Protein AF-0000000067286624 (afdb_homodimer)

InterPro domains:
  IPR003848 Domain of unknown function DUF218 [PF02698] (41-144)
  IPR003848 Domain of unknown function DUF218 [cd06259] (30-155)

pLDDT: mean 88.21, std 16.81, range [26.8, 98.88]

Nearest PDB structures (foldseek):
  4tl9-assembly1_F  TM=5.299E-01  e=3.709E-02  Synechococcus elongatus PCC 7942 = FACHB-805
  4tld-assembly1_C  TM=5.573E-01  e=4.723E-02  Synechococcus elongatus PCC 7942 = FACHB-805
  4tla-assembly1_B  TM=5.659E-01  e=7.212E-02  Synechococcus elongatus PCC 7942 = FACHB-805
  4tld-assembly1_F  TM=5.613E-01  e=6.015E-02  Synechococcus elongatus PCC 7942 = FACHB-805
  4tle-assembly1_F  TM=5.765E-01  e=1.583E-01  Synechococcus elongatus PCC 7942 = FACHB-805

Secondary structure (DSSP, 8-state):
-HHHHHHHHHHHHHHHHHHHHHHHH-SS--EEEEESSSHHHHHHHHHHHTT-TT-EEEEES-S-HHHHHHHHHHTT--GGGEEEE----SHHHHHHTTHHHHHHTT--EEEEEEETTTHHHHHHHHHHHHHHTT-EEEEEEE--SPPPPPHHHHHHHHHHHHHHHHHS--SHHHHHHHHHHHTT------/-HHHHHHHHHHHHHHHHHHHHHHHH-SS--EEEEESSSHHHHHHHHHHHTT-TT-EEEEES-S-HHHHHHHHHHTT--GGGEEEE----SHHHHHHTTHHHHHHTT--EEEEEEETTTHHHHHHHHHHHHHHTT-EEEEEEE--SPPPPPHHHHHHHHHHHHHHHHHS--SHHHHHHHHHHHTT------

Sequence (380 aa):
MLTLTGFLLALLLIIPVRLAIAKTQAPLPQAFLTLGGGPEREILTAELARWYPSLEIWVSSGLSPKETRMIFQTAGISLTRLHINRRAVDTVTNFTSLVSEFKQNHIKHLYLITSDFHMPRAQAIATIILGSQGIAFTPVSVPSRSSPESQLHILRDCVRGVIWVFTGYTGAELKNTRIDTQIMKFPVNYMLTLTGFLLALLLIIPVRLAIAKTQAPLPQAFLTLGGGPEREILTAELARWYPSLEIWVSSGLSPKETRMIFQTAGISLTRLHINRRAVDTVTNFTSLVSEFKQNHIKHLYLITSDFHMPRAQAIATIILGSQGIAFTPVSVPSRSSPESQLHILRDCVRGVIWVFTGYTGAELKNTRIDTQIMKFPVNY

Organism: NCBI:txid741277

Solvent-accessible surface area (backbone atoms only — not comparable to full-atom values): 20382 Å² total; per-residue (Å²): 113,67,63,60,53,48,51,52,50,48,55,58,62,39,19,66,54,30,25,50,50,15,37,68,77,28,77,55,63,58,30,40,38,33,49,40,62,60,70,61,38,56,48,51,48,32,61,56,41,66,62,37,84,84,46,41,35,36,35,26,48,47,61,55,68,68,56,48,51,48,53,30,46,75,57,69,44,66,66,89,43,54,42,80,40,76,81,34,85,48,79,62,36,46,52,64,74,42,48,65,60,35,55,76,67,68,46,28,14,25,32,37,33,28,39,48,40,49,38,64,47,49,49,53,32,40,48,49,48,37,9,66,68,34,24,26,71,40,78,47,64,36,72,59,92,58,69,72,65,59,66,64,58,38,48,54,43,38,51,35,30,52,47,23,75,76,67,72,47,70,63,58,71,54,58,63,48,54,59,58,58,64,69,67,63,72,82,75,81,123,112,67,63,60,52,48,52,52,50,48,55,60,64,40,20,65,54,31,25,50,50,14,37,68,77,29,78,54,62,57,28,41,39,32,48,42,64,61,70,61,40,56,49,51,48,32,61,56,41,64,62,36,82,84,46,41,36,37,36,26,48,47,61,55,69,69,57,48,50,48,54,29,46,74,57,71,44,67,67,88,41,54,42,80,41,76,82,33,86,50,78,64,35,46,51,63,74,43,48,66,60,34,56,76,67,69,48,28,15,25,32,36,33,28,40,48,40,50,38,65,46,50,49,54,32,41,48,48,48,36,9,65,69,34,25,27,71,41,77,47,64,35,72,59,90,57,70,72,64,60,66,64,58,38,48,53,44,36,52,37,30,52,46,22,75,77,66,71,46,67,64,58,72,54,59,62,48,53,58,58,56,64,67,66,63,72,83,74,82,122

Foldseek 3Di:
DVVVVVVLVVLQVCLVVLQVVLCVVPVDFQAAEFEADDVQQLLVVLQVCVVPLRHAYEYECHDPPVSSCVSNVVSVHDCVRYHYHDPDDDLLCSQLVCLVVCVVVVGAEYEYEEAPLCVVLNVLSCSLQSSSSSHYYDYDHDYDPDHHDDPVVSVVQNVLSSCCSVPVDNCVVVVVVVVVVVVPPDPPDD/DVVVVVVLVVLQVCLVVLQVVLCVVPVDFQAAEFEADDVQQLLVVLQVCVVPLRHAYEYECHDPPVSSVVSNVVSVHDCVRYHYHDPDDDLLCSQLVCLVVCVVVVGQEYEYEEAPLCVVLNVLSCSLQSSSSSHYYDYDHDYDPDHHDDPVVSVVQNVLSSCCSVPVDNCVVVVVVVVVVVVPPDPPDD

Structure (mmCIF, N/CA/C/O backbone):
data_AF-0000000067286624-model_v1
#
loop_
_entity.id
_entity.type
_entity.pdbx_description
1 polymer 'DUF218 domain-containing protein'
#
loop_
_atom_site.group_PDB
_atom_site.id
_atom_site.type_symbol
_atom_site.label_atom_id
_atom_site.label_alt_id
_atom_site.label_comp_id
_atom_site.label_asym_id
_atom_site.label_entity_id
_atom_site.label_seq_id
_atom_site.pdbx_PDB_ins_code
_atom_site.Cartn_x
_atom_site.Cartn_y
_atom_site.Cartn_z
_atom_site.occupancy
_atom_site.B_iso_or_equiv
_atom_site.auth_seq_id
_atom_site.auth_comp_id
_atom_site.auth_asym_id
_atom_site.auth_atom_id
_atom_site.pdbx_PDB_model_num
ATOM 1 N N . MET A 1 1 ? -1.868 -7.863 -40.781 1 46.66 1 MET A N 1
ATOM 2 C CA . MET A 1 1 ? -0.829 -7.996 -39.781 1 46.66 1 MET A CA 1
ATOM 3 C C . MET A 1 1 ? -0.782 -6.766 -38.875 1 46.66 1 MET A C 1
ATOM 5 O O . MET A 1 1 ? -0.557 -6.883 -37.656 1 46.66 1 MET A O 1
ATOM 9 N N . LEU A 1 2 ? -1 -5.641 -39.5 1 57.09 2 LEU A N 1
ATOM 10 C CA . LEU A 1 2 ? -0.944 -4.355 -38.812 1 57.09 2 LEU A CA 1
ATOM 11 C C . LEU A 1 2 ? -2.133 -4.191 -37.875 1 57.09 2 LEU A C 1
ATOM 13 O O . LEU A 1 2 ? -2.006 -3.592 -36.812 1 57.09 2 LEU A O 1
ATOM 17 N N . THR A 1 3 ? -3.154 -4.793 -38.312 1 57 3 THR A N 1
ATOM 18 C CA . THR A 1 3 ? -4.391 -4.621 -37.562 1 57 3 THR A CA 1
ATOM 19 C C . THR A 1 3 ? -4.32 -5.367 -36.219 1 57 3 THR A C 1
ATOM 21 O O . THR A 1 3 ? -4.746 -4.844 -35.188 1 57 3 THR A O 1
ATOM 24 N N . LEU A 1 4 ? -3.809 -6.551 -36.312 1 55.75 4 LEU A N 1
ATOM 25 C CA . LEU A 1 4 ? -3.719 -7.336 -35.062 1 55.75 4 LEU A CA 1
ATOM 26 C C . LEU A 1 4 ? -2.74 -6.699 -34.094 1 55.75 4 LEU A C 1
ATOM 28 O O . LEU A 1 4 ? -3.004 -6.648 -32.875 1 55.75 4 LEU A O 1
ATOM 32 N N . THR A 1 5 ? -1.643 -6.188 -34.656 1 61.47 5 THR A N 1
ATOM 33 C CA . THR A 1 5 ? -0.648 -5.516 -33.812 1 61.47 5 THR A CA 1
ATOM 34 C C . THR A 1 5 ? -1.242 -4.273 -33.156 1 61.47 5 THR A C 1
ATOM 36 O O . THR A 1 5 ? -0.969 -3.99 -31.984 1 61.47 5 THR A O 1
ATOM 39 N N . GLY A 1 6 ? -2.045 -3.666 -33.906 1 61.44 6 GLY A N 1
ATOM 40 C CA . GLY A 1 6 ? -2.693 -2.471 -33.406 1 61.44 6 GLY A CA 1
ATOM 41 C C . GLY A 1 6 ? -3.646 -2.76 -32.25 1 61.44 6 GLY A C 1
ATOM 42 O O . GLY A 1 6 ? -3.66 -2.041 -31.25 1 61.44 6 GLY A O 1
ATOM 43 N N . PHE A 1 7 ? -4.41 -3.775 -32.531 1 64.69 7 PHE A N 1
ATOM 44 C CA . PHE A 1 7 ? -5.391 -4.164 -31.516 1 64.69 7 PHE A CA 1
ATOM 45 C C . PHE A 1 7 ? -4.703 -4.613 -30.234 1 64.69 7 PHE A C 1
ATOM 47 O O . PHE A 1 7 ? -5.125 -4.246 -29.125 1 64.69 7 PHE A O 1
ATOM 54 N N . LEU A 1 8 ? -3.59 -5.289 -30.375 1 68.62 8 LEU A N 1
ATOM 55 C CA . LEU A 1 8 ? -2.846 -5.797 -29.234 1 68.62 8 LEU A CA 1
ATOM 56 C C . LEU A 1 8 ? -2.242 -4.648 -28.422 1 68.62 8 LEU A C 1
ATOM 58 O O . LEU A 1 8 ? -2.277 -4.664 -27.188 1 68.62 8 LEU A O 1
ATOM 62 N N . LEU A 1 9 ? -1.758 -3.754 -29.156 1 72.88 9 LEU A N 1
ATOM 63 C CA . LEU A 1 9 ? -1.188 -2.578 -28.5 1 72.88 9 LEU A CA 1
ATOM 64 C C . LEU A 1 9 ? -2.268 -1.778 -27.781 1 72.88 9 LEU A C 1
ATOM 66 O O . LEU A 1 9 ? -2.031 -1.247 -26.688 1 72.88 9 LEU A O 1
ATOM 70 N N . ALA A 1 10 ? -3.377 -1.835 -28.438 1 74.69 10 ALA A N 1
ATOM 71 C CA . ALA A 1 10 ? -4.492 -1.119 -27.812 1 74.69 10 ALA A CA 1
ATOM 72 C C . ALA A 1 10 ? -4.906 -1.769 -26.5 1 74.69 10 ALA A C 1
ATOM 74 O O . ALA A 1 10 ? -5.199 -1.075 -25.531 1 74.69 10 ALA A O 1
ATOM 75 N N . LEU A 1 11 ? -4.863 -3.045 -26.5 1 74.56 11 LEU A N 1
ATOM 76 C CA . LEU A 1 11 ? -5.25 -3.758 -25.281 1 74.56 11 LEU A CA 1
ATOM 77 C C . LEU A 1 11 ? -4.27 -3.479 -24.156 1 74.56 11 LEU A C 1
ATOM 79 O O . LEU A 1 11 ? -4.676 -3.283 -23 1 74.56 11 LEU A O 1
ATOM 83 N N . LEU A 1 12 ? -3.061 -3.391 -24.547 1 77.94 12 LEU A N 1
ATOM 84 C CA . LEU A 1 12 ? -2.053 -3.129 -23.531 1 77.94 12 LEU A CA 1
ATOM 85 C C . LEU A 1 12 ? -2.158 -1.695 -23.016 1 77.94 12 LEU A C 1
ATOM 87 O O . LEU A 1 12 ? -1.938 -1.437 -21.828 1 77.94 12 LEU A O 1
ATOM 91 N N . LEU A 1 13 ? -2.6 -0.9 -23.906 1 82.06 13 LEU A N 1
ATOM 92 C CA . LEU A 1 13 ? -2.693 0.512 -23.547 1 82.06 13 LEU A CA 1
ATOM 93 C C . LEU A 1 13 ? -3.895 0.768 -22.641 1 82.06 13 LEU A C 1
ATOM 95 O O . LEU A 1 13 ? -3.963 1.8 -21.984 1 82.06 13 LEU A O 1
ATOM 99 N N . ILE A 1 14 ? -4.715 -0.256 -22.594 1 91.62 14 ILE A N 1
ATOM 100 C CA . ILE A 1 14 ? -5.926 -0.085 -21.797 1 91.62 14 ILE A CA 1
ATOM 101 C C . ILE A 1 14 ? -5.66 -0.486 -20.344 1 91.62 14 ILE A C 1
ATOM 103 O O . ILE A 1 14 ? -6.422 -0.125 -19.438 1 91.62 14 ILE A O 1
ATOM 107 N N . ILE A 1 15 ? -4.551 -1.138 -20.094 1 93.5 15 ILE A N 1
ATOM 108 C CA . ILE A 1 15 ? -4.258 -1.694 -18.766 1 93.5 15 ILE A CA 1
ATOM 109 C C . ILE A 1 15 ? -4.199 -0.571 -17.734 1 93.5 15 ILE A C 1
ATOM 111 O O . ILE A 1 15 ? -4.84 -0.652 -16.688 1 93.5 15 ILE A O 1
ATOM 115 N N . PRO A 1 16 ? -3.463 0.522 -18.047 1 91.12 16 PRO A N 1
ATOM 116 C CA . PRO A 1 16 ? -3.453 1.606 -17.062 1 91.12 16 PRO A CA 1
ATOM 117 C C . PRO A 1 16 ? -4.844 2.184 -16.797 1 91.12 16 PRO A C 1
ATOM 119 O O . PRO A 1 16 ? -5.156 2.568 -15.672 1 91.12 16 PRO A O 1
ATOM 122 N N . VAL A 1 17 ? -5.645 2.23 -17.766 1 92.75 17 VAL A N 1
ATOM 123 C CA . VAL A 1 17 ? -7.008 2.73 -17.625 1 92.75 17 VAL A CA 1
ATOM 124 C C . VAL A 1 17 ? -7.824 1.767 -16.766 1 92.75 17 VAL A C 1
ATOM 126 O O . VAL A 1 17 ? -8.547 2.191 -15.859 1 92.75 17 VAL A O 1
ATOM 129 N N . ARG A 1 18 ? -7.73 0.51 -16.984 1 95.06 18 ARG A N 1
ATOM 130 C CA . ARG A 1 18 ? -8.438 -0.504 -16.219 1 95.06 18 ARG A CA 1
ATOM 131 C C . ARG A 1 18 ? -8.008 -0.472 -14.75 1 95.06 18 ARG A C 1
ATOM 133 O O . ARG A 1 18 ? -8.844 -0.613 -13.852 1 95.06 18 ARG A O 1
ATOM 140 N N . LEU A 1 19 ? -6.738 -0.293 -14.578 1 95.62 19 LEU A N 1
ATOM 141 C CA . LEU A 1 19 ? -6.227 -0.199 -13.219 1 95.62 19 LEU A CA 1
ATOM 142 C C . LEU A 1 19 ? -6.797 1.024 -12.508 1 95.62 19 LEU A C 1
ATOM 144 O O . LEU A 1 19 ? -7.18 0.946 -11.336 1 95.62 19 LEU A O 1
ATOM 148 N N . ALA A 1 20 ? -6.84 2.121 -13.203 1 90.81 20 ALA A N 1
ATOM 149 C CA . ALA A 1 20 ? -7.402 3.346 -12.641 1 90.81 20 ALA A CA 1
ATOM 150 C C . ALA A 1 20 ? -8.875 3.16 -12.289 1 90.81 20 ALA A C 1
ATOM 152 O O . ALA A 1 20 ? -9.32 3.584 -11.219 1 90.81 20 ALA A O 1
ATOM 153 N N . ILE A 1 21 ? -9.578 2.527 -13.18 1 94.56 21 ILE A N 1
ATOM 154 C CA . ILE A 1 21 ? -10.992 2.248 -12.945 1 94.56 21 ILE A CA 1
ATOM 155 C C . ILE A 1 21 ? -11.148 1.344 -11.727 1 94.56 21 ILE A C 1
ATOM 157 O O . ILE A 1 21 ? -11.992 1.599 -10.859 1 94.56 21 ILE A O 1
ATOM 161 N N . ALA A 1 22 ? -10.336 0.325 -11.617 1 96.75 22 ALA A N 1
ATOM 162 C CA . ALA A 1 22 ? -10.383 -0.591 -10.477 1 96.75 22 ALA A CA 1
ATOM 163 C C . ALA A 1 22 ? -10.133 0.149 -9.164 1 96.75 22 ALA A C 1
ATOM 165 O O . ALA A 1 22 ? -10.852 -0.055 -8.188 1 96.75 22 ALA A O 1
ATOM 166 N N . LYS A 1 23 ? -9.148 1.018 -9.156 1 93.56 23 LYS A N 1
ATOM 167 C CA . LYS A 1 23 ? -8.797 1.773 -7.961 1 93.56 23 LYS A CA 1
ATOM 168 C C . LYS A 1 23 ? -9.914 2.738 -7.57 1 93.56 23 LYS A C 1
ATOM 170 O O . LYS A 1 23 ? -10.133 2.998 -6.387 1 93.56 23 LYS A O 1
ATOM 175 N N . THR A 1 24 ? -10.609 3.215 -8.578 1 90.56 24 THR A N 1
ATOM 176 C CA . THR A 1 24 ? -11.742 4.09 -8.305 1 90.56 24 THR A CA 1
ATOM 177 C C . THR A 1 24 ? -12.922 3.295 -7.742 1 90.56 24 THR A C 1
ATOM 179 O O . THR A 1 24 ? -13.602 3.75 -6.82 1 90.56 24 THR A O 1
ATOM 182 N N . GLN A 1 25 ? -13.148 2.141 -8.297 1 94.44 25 GLN A N 1
ATOM 183 C CA . GLN A 1 25 ? -14.258 1.297 -7.871 1 94.44 25 GLN A CA 1
ATOM 184 C C . GLN A 1 25 ? -13.992 0.686 -6.496 1 94.44 25 GLN A C 1
ATOM 186 O O . GLN A 1 25 ? -14.922 0.457 -5.719 1 94.44 25 GLN A O 1
ATOM 191 N N . ALA A 1 26 ? -12.703 0.384 -6.23 1 96.12 26 ALA A N 1
ATOM 192 C CA . ALA A 1 26 ? -12.266 -0.173 -4.953 1 96.12 26 ALA A CA 1
ATOM 193 C C . ALA A 1 26 ? -11.047 0.569 -4.422 1 96.12 26 ALA A C 1
ATOM 195 O O . ALA A 1 26 ? -9.914 0.103 -4.574 1 96.12 26 ALA A O 1
ATOM 196 N N . PRO A 1 27 ? -11.258 1.671 -3.764 1 91.69 27 PRO A N 1
ATOM 197 C CA . PRO A 1 27 ? -10.141 2.5 -3.309 1 91.69 27 PRO A CA 1
ATOM 198 C C . PRO A 1 27 ? -9.281 1.809 -2.25 1 91.69 27 PRO A C 1
ATOM 200 O O . PRO A 1 27 ? -8.117 2.174 -2.057 1 91.69 27 PRO A O 1
ATOM 203 N N . LEU A 1 28 ? -9.914 0.829 -1.608 1 94 28 LEU A N 1
ATOM 204 C CA . LEU A 1 28 ? -9.188 0.05 -0.608 1 94 28 LEU A CA 1
ATOM 205 C C . LEU A 1 28 ? -9.141 -1.423 -0.999 1 94 28 LEU A C 1
ATOM 207 O O . LEU A 1 28 ? -10.062 -1.936 -1.629 1 94 28 LEU A O 1
ATOM 211 N N . PRO A 1 29 ? -8.047 -2.086 -0.599 1 97.31 29 PRO A N 1
ATOM 212 C CA . PRO A 1 29 ? -7.969 -3.516 -0.915 1 97.31 29 PRO A CA 1
ATOM 213 C C . PRO A 1 29 ? -9.102 -4.32 -0.288 1 97.31 29 PRO A C 1
ATOM 215 O O . PRO A 1 29 ? -9.562 -4 0.812 1 97.31 29 PRO A O 1
ATOM 218 N N . GLN A 1 30 ? -9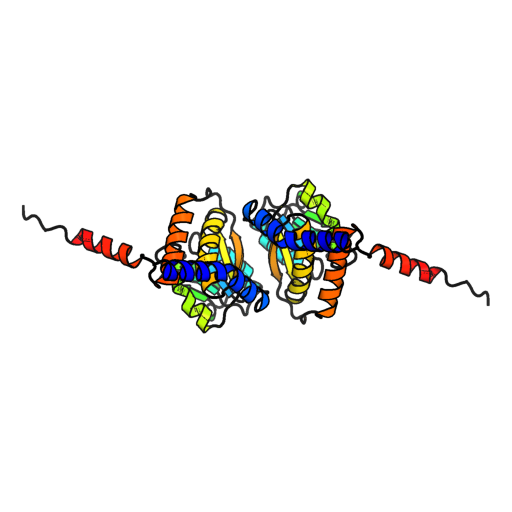.453 -5.395 -1.024 1 98 30 GLN A N 1
ATOM 219 C CA . GLN A 1 30 ? -10.602 -6.211 -0.639 1 98 30 GLN A CA 1
ATOM 220 C C . GLN A 1 30 ? -10.156 -7.617 -0.236 1 98 30 GLN A C 1
ATOM 222 O O . GLN A 1 30 ? -10.977 -8.43 0.197 1 98 30 GLN A O 1
ATOM 227 N N . ALA A 1 31 ? -8.914 -7.949 -0.375 1 98.69 31 ALA A N 1
ATOM 228 C CA . ALA A 1 31 ? -8.328 -9.242 -0.031 1 98.69 31 ALA A CA 1
ATOM 229 C C . ALA A 1 31 ? -6.805 -9.164 0.007 1 98.69 31 ALA A C 1
ATOM 231 O O . ALA A 1 31 ? -6.223 -8.156 -0.407 1 98.69 31 ALA A O 1
ATOM 232 N N . PHE A 1 32 ? -6.238 -10.203 0.583 1 98.69 32 PHE A N 1
ATOM 233 C CA . PHE A 1 32 ? -4.789 -10.344 0.588 1 98.69 32 PHE A CA 1
ATOM 234 C C . PHE A 1 32 ? -4.34 -11.367 -0.448 1 98.69 32 PHE A C 1
ATOM 236 O O . PHE A 1 32 ? -4.93 -12.445 -0.557 1 98.69 32 PHE A O 1
ATOM 243 N N . LEU A 1 33 ? -3.43 -11.039 -1.219 1 98.88 33 LEU A N 1
ATOM 244 C CA . LEU A 1 33 ? -2.66 -12 -2.002 1 98.88 33 LEU A CA 1
ATOM 245 C C . LEU A 1 33 ? -1.205 -12.031 -1.543 1 98.88 33 LEU A C 1
ATOM 247 O O . LEU A 1 33 ? -0.48 -11.047 -1.695 1 98.88 33 LEU A O 1
ATOM 251 N N . THR A 1 34 ? -0.823 -13.133 -0.962 1 98.75 34 THR A N 1
ATOM 252 C CA . THR A 1 34 ? 0.547 -13.352 -0.511 1 98.75 34 THR A CA 1
ATOM 253 C C . THR A 1 34 ? 1.271 -14.336 -1.426 1 98.75 34 THR A C 1
ATOM 255 O O . THR A 1 34 ? 0.832 -15.477 -1.592 1 98.75 34 THR A O 1
ATOM 258 N N . LEU A 1 35 ? 2.365 -13.852 -2.041 1 97.94 35 LEU A N 1
ATOM 259 C CA . LEU A 1 35 ? 3.164 -14.734 -2.883 1 97.94 35 LEU A CA 1
ATOM 260 C C . LEU A 1 35 ? 4.09 -15.602 -2.037 1 97.94 35 LEU A C 1
ATOM 262 O O . LEU A 1 35 ? 4.648 -15.141 -1.042 1 97.94 35 LEU A O 1
ATOM 266 N N . GLY A 1 36 ? 4.254 -16.828 -2.447 1 94.19 36 GLY A N 1
ATOM 267 C CA . GLY A 1 36 ? 5.113 -17.75 -1.734 1 94.19 36 GLY A CA 1
ATOM 268 C C . GLY A 1 36 ? 6.559 -17.297 -1.663 1 94.19 36 GLY A C 1
ATOM 269 O O . GLY A 1 36 ? 6.988 -16.453 -2.455 1 94.19 36 GLY A O 1
ATOM 270 N N . GLY A 1 37 ? 7.258 -17.906 -0.728 1 91.25 37 GLY A N 1
ATOM 271 C CA . GLY A 1 37 ? 8.648 -17.625 -0.394 1 91.25 37 GLY A CA 1
ATOM 272 C C . GLY A 1 37 ? 9 -17.984 1.036 1 91.25 37 GLY A C 1
ATOM 273 O O . GLY A 1 37 ? 8.711 -19.094 1.496 1 91.25 37 GLY A O 1
ATOM 274 N N . GLY A 1 38 ? 9.539 -17.078 1.783 1 89.06 38 GLY A N 1
ATOM 275 C CA . GLY A 1 38 ? 9.891 -17.328 3.174 1 89.06 38 GLY A CA 1
ATOM 276 C C . GLY A 1 38 ? 8.719 -17.141 4.121 1 89.06 38 GLY A C 1
ATOM 277 O O . GLY A 1 38 ? 7.699 -16.547 3.75 1 89.06 38 GLY A O 1
ATOM 278 N N . PRO A 1 39 ? 8.82 -17.734 5.305 1 95.94 39 PRO A N 1
ATOM 279 C CA . PRO A 1 39 ? 7.746 -17.656 6.293 1 95.94 39 PRO A CA 1
ATOM 280 C C . PRO A 1 39 ? 7.387 -16.219 6.66 1 95.94 39 PRO A C 1
ATOM 282 O O . PRO A 1 39 ? 6.25 -15.938 7.055 1 95.94 39 PRO A O 1
ATOM 285 N N . GLU A 1 40 ? 8.297 -15.297 6.445 1 96.88 40 GLU A N 1
ATOM 286 C CA . GLU A 1 40 ? 8.086 -13.906 6.836 1 96.88 40 GLU A CA 1
ATOM 287 C C . GLU A 1 40 ? 6.926 -13.281 6.066 1 96.88 40 GLU A C 1
ATOM 289 O O . GLU A 1 40 ? 6.199 -12.438 6.598 1 96.88 40 GLU A O 1
ATOM 294 N N . ARG A 1 41 ? 6.789 -13.68 4.844 1 97.81 41 ARG A N 1
ATOM 295 C CA . ARG A 1 41 ? 5.699 -13.156 4.023 1 97.81 41 ARG A CA 1
ATOM 296 C C . ARG A 1 41 ? 4.344 -13.555 4.602 1 97.81 41 ARG A C 1
ATOM 298 O O . ARG A 1 41 ? 3.434 -12.727 4.688 1 97.81 41 ARG A O 1
ATOM 305 N N . GLU A 1 42 ? 4.242 -14.773 5.031 1 98.12 42 GLU A N 1
ATOM 306 C CA . GLU A 1 42 ? 2.99 -15.266 5.605 1 98.12 42 GLU A CA 1
ATOM 307 C C . GLU A 1 42 ? 2.771 -14.711 7.008 1 98.12 42 GLU A C 1
ATOM 309 O O . GLU A 1 42 ? 1.64 -14.422 7.398 1 98.12 42 GLU A O 1
ATOM 314 N N . ILE A 1 43 ? 3.82 -14.555 7.762 1 98 43 ILE A N 1
ATOM 315 C CA . ILE A 1 43 ? 3.719 -14 9.109 1 98 43 ILE A CA 1
ATOM 316 C C . ILE A 1 43 ? 3.236 -12.555 9.039 1 98 43 ILE A C 1
ATOM 318 O O . ILE A 1 43 ? 2.318 -12.164 9.766 1 98 43 ILE A O 1
ATOM 322 N N . LEU A 1 44 ? 3.85 -11.766 8.133 1 97.44 44 LEU A N 1
ATOM 323 C CA . LEU A 1 44 ? 3.398 -10.391 7.965 1 97.44 44 LEU A CA 1
ATOM 324 C C . LEU A 1 44 ? 1.932 -10.344 7.551 1 97.44 44 LEU A C 1
ATOM 326 O O . LEU A 1 44 ? 1.163 -9.523 8.055 1 97.44 44 LEU A O 1
ATOM 330 N N . THR A 1 45 ? 1.588 -11.195 6.602 1 98.19 45 THR A N 1
ATOM 331 C CA . THR A 1 45 ? 0.2 -11.258 6.156 1 98.19 45 THR A CA 1
ATOM 332 C C . THR A 1 45 ? -0.734 -11.523 7.332 1 98.19 45 THR A C 1
ATOM 334 O O . THR A 1 45 ? -1.755 -10.852 7.488 1 98.19 45 THR A O 1
ATOM 337 N N . ALA A 1 46 ? -0.363 -12.469 8.172 1 98.12 46 ALA A N 1
ATOM 338 C CA . ALA A 1 46 ? -1.189 -12.82 9.32 1 98.12 46 ALA A CA 1
ATOM 339 C C . ALA A 1 46 ? -1.325 -11.648 10.281 1 98.12 46 ALA A C 1
ATOM 341 O O . ALA A 1 46 ? -2.416 -11.375 10.789 1 98.12 46 ALA A O 1
ATOM 342 N N . GLU A 1 47 ? -0.254 -10.992 10.523 1 96.75 47 GLU A N 1
ATOM 343 C CA . GLU A 1 47 ? -0.269 -9.836 11.406 1 96.75 47 GLU A CA 1
ATOM 344 C C . GLU A 1 47 ? -1.188 -8.742 10.875 1 96.75 47 GLU A C 1
ATOM 346 O O . GLU A 1 47 ? -1.994 -8.18 11.617 1 96.75 47 GLU A O 1
ATOM 351 N N . LEU A 1 48 ? -1.079 -8.461 9.594 1 96.75 48 LEU A N 1
ATOM 352 C CA . LEU A 1 48 ? -1.923 -7.438 8.984 1 96.75 48 LEU A CA 1
ATOM 353 C C . LEU A 1 48 ? -3.383 -7.879 8.961 1 96.75 48 LEU A C 1
ATOM 355 O O . LEU A 1 48 ? -4.281 -7.07 9.219 1 96.75 48 LEU A O 1
ATOM 359 N N . ALA A 1 49 ? -3.572 -9.125 8.695 1 97.31 49 ALA A N 1
ATOM 360 C CA . ALA A 1 49 ? -4.918 -9.664 8.539 1 97.31 49 ALA A CA 1
ATOM 361 C C . ALA A 1 49 ? -5.699 -9.594 9.844 1 97.31 49 ALA A C 1
ATOM 363 O O . ALA A 1 49 ? -6.934 -9.594 9.844 1 97.31 49 ALA A O 1
ATOM 364 N N . ARG A 1 50 ? -5.023 -9.539 10.93 1 96.44 50 ARG A N 1
ATOM 365 C CA . ARG A 1 50 ? -5.695 -9.391 12.219 1 96.44 50 ARG A CA 1
ATOM 366 C C . ARG A 1 50 ? -6.508 -8.102 12.266 1 96.44 50 ARG A C 1
ATOM 368 O O . ARG A 1 50 ? -7.535 -8.031 12.945 1 96.44 50 ARG A O 1
ATOM 375 N N . TRP A 1 51 ? -6.051 -7.105 11.531 1 94.69 51 TRP A N 1
ATOM 376 C CA . TRP A 1 51 ? -6.73 -5.812 11.492 1 94.69 51 TRP A CA 1
ATOM 377 C C . TRP A 1 51 ? -7.938 -5.859 10.562 1 94.69 51 TRP A C 1
ATOM 379 O O . TRP A 1 51 ? -8.789 -4.969 10.594 1 94.69 51 TRP A O 1
ATOM 389 N N . TYR A 1 52 ? -8.016 -6.945 9.727 1 95.56 52 TYR A N 1
ATOM 390 C CA . TYR A 1 52 ? -9.047 -7.043 8.695 1 95.56 52 TYR A CA 1
ATOM 391 C C . TYR A 1 52 ? -9.781 -8.375 8.789 1 95.56 52 TYR A C 1
ATOM 393 O O . TYR A 1 52 ? -9.656 -9.219 7.902 1 95.56 52 TYR A O 1
ATOM 401 N N . PRO A 1 53 ? -10.68 -8.531 9.719 1 93.19 53 PRO A N 1
ATOM 402 C CA . PRO A 1 53 ? -11.289 -9.844 9.961 1 93.19 53 PRO A CA 1
ATOM 403 C C . PRO A 1 53 ? -12.172 -10.305 8.797 1 93.19 53 PRO A C 1
ATOM 405 O O . PRO A 1 53 ? -12.438 -11.5 8.656 1 93.19 53 PRO A O 1
ATOM 408 N N . SER A 1 54 ? -12.609 -9.438 7.969 1 94.75 54 SER A N 1
ATOM 409 C CA . SER A 1 54 ? -13.555 -9.812 6.918 1 94.75 54 SER A CA 1
ATOM 410 C C . SER A 1 54 ? -12.836 -10.086 5.602 1 94.75 54 SER A C 1
ATOM 412 O O . SER A 1 54 ? -13.445 -10.602 4.66 1 94.75 54 SER A O 1
ATOM 414 N N . LEU A 1 55 ? -11.539 -9.734 5.5 1 97.44 55 LEU A N 1
ATOM 415 C CA . LEU A 1 55 ? -10.836 -9.914 4.234 1 97.44 55 LEU A CA 1
ATOM 416 C C . LEU A 1 55 ? -10.359 -11.352 4.07 1 97.44 55 LEU A C 1
ATOM 418 O O . LEU A 1 55 ? -9.797 -11.93 5.004 1 97.44 55 LEU A O 1
ATOM 422 N N . GLU A 1 56 ? -10.633 -11.898 2.898 1 98.5 56 GLU A N 1
ATOM 423 C CA . GLU A 1 56 ? -10.109 -13.219 2.547 1 98.5 56 GLU A CA 1
ATOM 424 C C . GLU A 1 56 ? -8.617 -13.164 2.248 1 98.5 56 GLU A C 1
ATOM 426 O O . GLU A 1 56 ? -8.086 -12.102 1.912 1 98.5 56 GLU A O 1
ATOM 431 N N . ILE A 1 57 ? -7.961 -14.32 2.447 1 98.69 57 ILE A N 1
ATOM 432 C CA . ILE A 1 57 ? -6.512 -14.398 2.307 1 98.69 57 ILE A CA 1
ATOM 433 C C . ILE A 1 57 ? -6.145 -15.5 1.318 1 98.69 57 ILE A C 1
ATOM 435 O O . ILE A 1 57 ? -6.473 -16.672 1.535 1 98.69 57 ILE A O 1
ATOM 439 N N . TRP A 1 58 ? -5.543 -15.125 0.26 1 98.62 58 TRP A N 1
ATOM 440 C CA . TRP A 1 58 ? -4.98 -16.094 -0.676 1 98.62 58 TRP A CA 1
ATOM 441 C C . TRP A 1 58 ? -3.461 -16.156 -0.542 1 98.62 58 TRP A C 1
ATOM 443 O O . TRP A 1 58 ? -2.785 -15.125 -0.552 1 98.62 58 TRP A O 1
ATOM 453 N N . VAL A 1 59 ? -2.938 -17.328 -0.363 1 98.38 59 VAL A N 1
ATOM 454 C CA . VAL A 1 59 ? -1.502 -17.578 -0.38 1 98.38 59 VAL A CA 1
ATOM 455 C C . VAL A 1 59 ? -1.146 -18.438 -1.597 1 98.38 59 VAL A C 1
ATOM 457 O O . VAL A 1 59 ? -1.677 -19.531 -1.771 1 98.38 59 VAL A O 1
ATOM 460 N N . SER A 1 60 ? -0.248 -17.891 -2.439 1 97.44 60 SER A N 1
ATOM 461 C CA . SER A 1 60 ? 0.157 -18.625 -3.633 1 97.44 60 SER A CA 1
ATOM 462 C C . SER A 1 60 ? 1.557 -19.219 -3.475 1 97.44 60 SER A C 1
ATOM 464 O O . SER A 1 60 ? 2.516 -18.484 -3.223 1 97.44 60 SER A O 1
ATOM 466 N N . SER A 1 61 ? 1.874 -20.562 -3.697 1 88.62 61 SER A N 1
ATOM 467 C CA . SER A 1 61 ? 3.107 -21.344 -3.664 1 88.62 61 SER A CA 1
ATOM 468 C C . SER A 1 61 ? 3.879 -21.094 -2.369 1 88.62 61 SER A C 1
ATOM 470 O O . SER A 1 61 ? 5.109 -21.031 -2.377 1 88.62 61 SER A O 1
ATOM 472 N N . GLY A 1 62 ? 3.541 -21.016 -1.304 1 83.94 62 GLY A N 1
ATOM 473 C CA . GLY A 1 62 ? 4.125 -20.734 -0.002 1 83.94 62 GLY A CA 1
ATOM 474 C C . GLY A 1 62 ? 4.719 -21.953 0.662 1 83.94 62 GLY A C 1
ATOM 475 O O . GLY A 1 62 ? 5.254 -22.844 -0.015 1 83.94 62 GLY A O 1
ATOM 476 N N . LEU A 1 63 ? 4.832 -21.859 1.904 1 93.38 63 LEU A N 1
ATOM 477 C CA . LEU A 1 63 ? 5.242 -22.984 2.723 1 93.38 63 LEU A CA 1
ATOM 478 C C . LEU A 1 63 ? 4.297 -24.172 2.531 1 93.38 63 LEU A C 1
ATOM 480 O O . LEU A 1 63 ? 3.379 -24.109 1.707 1 93.38 63 LEU A O 1
ATOM 484 N N . SER A 1 64 ? 4.625 -25.25 3.18 1 95.75 64 SER A N 1
ATOM 485 C CA . SER A 1 64 ? 3.652 -26.344 3.178 1 95.75 64 SER A CA 1
ATOM 486 C C . SER A 1 64 ? 2.312 -25.875 3.746 1 95.75 64 SER A C 1
ATOM 488 O O . SER A 1 64 ? 2.262 -24.984 4.59 1 95.75 64 SER A O 1
ATOM 490 N N . PRO A 1 65 ? 1.252 -26.469 3.221 1 96.5 65 PRO A N 1
ATOM 491 C CA . PRO A 1 65 ? -0.057 -26.094 3.76 1 96.5 65 PRO A CA 1
ATOM 492 C C . PRO A 1 65 ? -0.117 -26.188 5.281 1 96.5 65 PRO A C 1
ATOM 494 O O . PRO A 1 65 ? -0.712 -25.328 5.934 1 96.5 65 PRO A O 1
ATOM 497 N N . LYS A 1 66 ? 0.494 -27.172 5.789 1 97.06 66 LYS A N 1
ATOM 498 C CA . LYS A 1 66 ? 0.498 -27.359 7.234 1 97.06 66 LYS A CA 1
ATOM 499 C C . LYS A 1 66 ? 1.183 -26.188 7.938 1 97.06 66 LYS A C 1
ATOM 501 O O . LYS A 1 66 ? 0.659 -25.656 8.914 1 97.06 66 LYS A O 1
ATOM 506 N N . GLU A 1 67 ? 2.334 -25.797 7.434 1 97.69 67 GLU A N 1
ATOM 507 C CA . GLU A 1 67 ? 3.082 -24.688 8.023 1 97.69 67 GLU A CA 1
ATOM 508 C C . GLU A 1 67 ? 2.324 -23.375 7.867 1 97.69 67 GLU A C 1
ATOM 510 O O . GLU A 1 67 ? 2.283 -22.578 8.797 1 97.69 67 GLU A O 1
ATOM 515 N N . THR A 1 68 ? 1.782 -23.203 6.676 1 97.88 68 THR A N 1
ATOM 516 C CA . THR A 1 68 ? 0.997 -22 6.426 1 97.88 68 THR A CA 1
ATOM 517 C C . THR A 1 68 ? -0.185 -21.906 7.387 1 97.88 68 THR A C 1
ATOM 519 O O . THR A 1 68 ? -0.395 -20.875 8.031 1 97.88 68 THR A O 1
ATOM 522 N N . ARG A 1 69 ? -0.938 -22.969 7.555 1 97.81 69 ARG A N 1
ATOM 523 C CA . ARG A 1 69 ? -2.09 -23 8.445 1 97.81 69 ARG A CA 1
ATOM 524 C C . ARG A 1 69 ? -1.673 -22.719 9.891 1 97.81 69 ARG A C 1
ATOM 526 O O . ARG A 1 69 ? -2.373 -22.016 10.617 1 97.81 69 ARG A O 1
ATOM 533 N N . MET A 1 70 ? -0.539 -23.219 10.266 1 98.19 70 MET A N 1
ATOM 534 C CA . MET A 1 70 ? -0.055 -23.031 11.633 1 98.19 70 MET A CA 1
ATOM 535 C C . MET A 1 70 ? 0.237 -21.547 11.891 1 98.19 70 MET A C 1
ATOM 537 O O . MET A 1 70 ? -0.105 -21.031 12.953 1 98.19 70 MET A O 1
ATOM 541 N N . ILE A 1 71 ? 0.868 -20.922 10.945 1 97.94 71 ILE A N 1
ATOM 542 C CA . ILE A 1 71 ? 1.2 -19.5 11.07 1 97.94 71 ILE A CA 1
ATOM 543 C C . ILE A 1 71 ? -0.076 -18.688 11.273 1 97.94 71 ILE A C 1
ATOM 545 O O . ILE A 1 71 ? -0.163 -17.875 12.188 1 97.94 71 ILE A O 1
ATOM 549 N N . PHE A 1 72 ? -1.078 -18.938 10.461 1 98.25 72 PHE A N 1
ATOM 550 C CA . PHE A 1 72 ? -2.301 -18.141 10.508 1 98.25 72 PHE A CA 1
ATOM 551 C C . PHE A 1 72 ? -3.135 -18.5 11.734 1 98.25 72 PHE A C 1
ATOM 553 O O . PHE A 1 72 ? -3.725 -17.625 12.367 1 98.25 72 PHE A O 1
ATOM 560 N N . GLN A 1 73 ? -3.137 -19.766 12.086 1 98 73 GLN A N 1
ATOM 561 C CA . GLN A 1 73 ? -3.842 -20.188 13.297 1 98 73 GLN A CA 1
ATOM 562 C C . GLN A 1 73 ? -3.232 -19.562 14.539 1 98 73 GLN A C 1
ATOM 564 O O . GLN A 1 73 ? -3.955 -19.078 15.414 1 98 73 GLN A O 1
ATOM 569 N N . THR A 1 74 ? -1.958 -19.562 14.625 1 97.56 74 THR A N 1
ATOM 570 C CA . THR A 1 74 ? -1.246 -18.984 15.758 1 97.56 74 THR A CA 1
ATOM 571 C C . THR A 1 74 ? -1.535 -17.5 15.891 1 97.56 74 THR A C 1
ATOM 573 O O . THR A 1 74 ? -1.579 -16.953 17 1 97.56 74 THR A O 1
ATOM 576 N N . ALA A 1 75 ? -1.788 -16.906 14.773 1 96.81 75 ALA A N 1
ATOM 577 C CA . ALA A 1 75 ? -2.066 -15.469 14.758 1 96.81 75 ALA A CA 1
ATOM 578 C C . ALA A 1 75 ? -3.539 -15.188 15.047 1 96.81 75 ALA A C 1
ATOM 580 O O . ALA A 1 75 ? -3.973 -14.031 15.047 1 96.81 75 ALA A O 1
ATOM 581 N N . GLY A 1 76 ? -4.332 -16.203 15.234 1 97.31 76 GLY A N 1
ATOM 582 C CA . GLY A 1 76 ? -5.742 -16.047 15.547 1 97.31 76 GLY A CA 1
ATOM 583 C C . GLY A 1 76 ? -6.609 -15.836 14.32 1 97.31 76 GLY A C 1
ATOM 584 O O . GLY A 1 76 ? -7.719 -15.312 14.422 1 97.31 76 GLY A O 1
ATOM 585 N N . ILE A 1 77 ? -6.109 -16.156 13.18 1 97.75 77 ILE A N 1
ATOM 586 C CA . ILE A 1 77 ? -6.844 -16 11.938 1 97.75 77 ILE A CA 1
ATOM 587 C C . ILE A 1 77 ? -7.68 -17.25 11.664 1 97.75 77 ILE A C 1
ATOM 589 O O . ILE A 1 77 ? -7.172 -18.375 11.742 1 97.75 77 ILE A O 1
ATOM 593 N N . SER A 1 78 ? -8.977 -17.094 11.398 1 97.5 78 SER A N 1
ATOM 594 C CA . SER A 1 78 ? -9.828 -18.219 11.023 1 97.5 78 SER A CA 1
ATOM 595 C C . SER A 1 78 ? -9.352 -18.875 9.734 1 97.5 78 SER A C 1
ATOM 597 O O . SER A 1 78 ? -9.148 -18.188 8.727 1 97.5 78 SER A O 1
ATOM 599 N N . LEU A 1 79 ? -9.266 -20.125 9.727 1 97.56 79 LEU A N 1
ATOM 600 C CA . LEU A 1 79 ? -8.758 -20.859 8.562 1 97.56 79 LEU A CA 1
ATOM 601 C C . LEU A 1 79 ? -9.812 -20.906 7.461 1 97.56 79 LEU A C 1
ATOM 603 O O . LEU A 1 79 ? -9.5 -21.219 6.312 1 97.56 79 LEU A O 1
ATOM 607 N N . THR A 1 80 ? -11.023 -20.516 7.742 1 97.56 80 THR A N 1
ATOM 608 C CA . THR A 1 80 ? -12.078 -20.5 6.738 1 97.56 80 THR A CA 1
ATOM 609 C C . THR A 1 80 ? -11.852 -19.391 5.723 1 97.56 80 THR A C 1
ATOM 611 O O . THR A 1 80 ? -12.398 -19.422 4.617 1 97.56 80 THR A O 1
ATOM 614 N N . ARG A 1 81 ? -11.047 -18.391 6.094 1 97.12 81 ARG A N 1
ATOM 615 C CA . ARG A 1 81 ? -10.828 -17.312 5.133 1 97.12 81 ARG A CA 1
ATOM 616 C C . ARG A 1 81 ? -9.453 -17.422 4.492 1 97.12 81 ARG A C 1
ATOM 618 O O . ARG A 1 81 ? -9.039 -16.531 3.746 1 97.12 81 ARG A O 1
ATOM 625 N N . LEU A 1 82 ? -8.758 -18.516 4.84 1 98.31 82 LEU A N 1
ATOM 626 C CA . LEU A 1 82 ? -7.434 -18.75 4.27 1 98.31 82 LEU A CA 1
ATOM 627 C C . LEU A 1 82 ? -7.527 -19.703 3.082 1 98.31 82 LEU A C 1
ATOM 629 O O . LEU A 1 82 ? -7.996 -20.844 3.223 1 98.31 82 LEU A O 1
ATOM 633 N N . HIS A 1 83 ? -7.113 -19.266 1.93 1 98.19 83 HIS A N 1
ATOM 634 C CA . HIS A 1 83 ? -7.094 -20.062 0.706 1 98.19 83 HIS A CA 1
ATOM 635 C C . HIS A 1 83 ? -5.664 -20.297 0.229 1 98.19 83 HIS A C 1
ATOM 637 O O . HIS A 1 83 ? -4.977 -19.359 -0.177 1 98.19 83 HIS A O 1
ATOM 643 N N . ILE A 1 84 ? -5.262 -21.531 0.276 1 97.62 84 ILE A N 1
ATOM 644 C CA . ILE A 1 84 ? -3.91 -21.875 -0.147 1 97.62 84 ILE A CA 1
ATOM 645 C C . ILE A 1 84 ? -3.939 -22.406 -1.576 1 97.62 84 ILE A C 1
ATOM 647 O O . ILE A 1 84 ? -4.59 -23.422 -1.852 1 97.62 84 ILE A O 1
ATOM 651 N N . ASN A 1 85 ? -3.268 -21.703 -2.469 1 96 85 ASN A N 1
ATOM 652 C CA . ASN A 1 85 ? -3.17 -22.094 -3.873 1 96 85 ASN A CA 1
ATOM 653 C C . ASN A 1 85 ? -1.864 -22.828 -4.164 1 96 85 ASN A C 1
ATOM 655 O O . ASN A 1 85 ? -0.78 -22.266 -3.961 1 96 85 ASN A O 1
ATOM 659 N N . ARG A 1 86 ? -1.973 -24 -4.695 1 94.69 86 ARG A N 1
ATOM 660 C CA . ARG A 1 86 ? -0.783 -24.812 -4.969 1 94.69 86 ARG A CA 1
ATOM 661 C C . ARG A 1 86 ? -0.639 -25.078 -6.461 1 94.69 86 ARG A C 1
ATOM 663 O O . ARG A 1 86 ? 0.135 -25.953 -6.863 1 94.69 86 ARG A O 1
ATOM 670 N N . ARG A 1 87 ? -1.354 -24.375 -7.25 1 93 87 ARG A N 1
ATOM 671 C CA . ARG A 1 87 ? -1.339 -24.594 -8.688 1 93 87 ARG A CA 1
ATOM 672 C C . ARG A 1 87 ? -0.188 -23.844 -9.352 1 93 87 ARG A C 1
ATOM 674 O O . ARG A 1 87 ? 0.203 -24.172 -10.477 1 93 87 ARG A O 1
ATOM 681 N N . ALA A 1 88 ? 0.328 -22.828 -8.711 1 94.94 88 ALA A N 1
ATOM 682 C CA . ALA A 1 88 ? 1.388 -22.016 -9.305 1 94.94 88 ALA A CA 1
ATOM 683 C C . ALA A 1 88 ? 2.715 -22.766 -9.312 1 94.94 88 ALA A C 1
ATOM 685 O O . ALA A 1 88 ? 3.059 -23.453 -8.344 1 94.94 88 ALA A O 1
ATOM 686 N N . VAL A 1 89 ? 3.449 -22.609 -10.445 1 91.94 89 VAL A N 1
ATOM 687 C CA . VAL A 1 89 ? 4.746 -23.281 -10.531 1 91.94 89 VAL A CA 1
ATOM 688 C C . VAL A 1 89 ? 5.848 -22.25 -10.734 1 91.94 89 VAL A C 1
ATOM 690 O O . VAL A 1 89 ? 7.035 -22.578 -10.703 1 91.94 89 VAL A O 1
ATOM 693 N N . ASP A 1 90 ? 5.531 -21 -10.992 1 92.69 90 ASP A N 1
ATOM 694 C CA . ASP A 1 90 ? 6.473 -19.891 -11.094 1 92.69 90 ASP A CA 1
ATOM 695 C C . ASP A 1 90 ? 5.789 -18.562 -10.773 1 92.69 90 ASP A C 1
ATOM 697 O O . ASP A 1 90 ? 4.613 -18.531 -10.414 1 92.69 90 ASP A O 1
ATOM 701 N N . THR A 1 91 ? 6.516 -17.5 -10.883 1 93.06 91 THR A N 1
ATOM 702 C CA . THR A 1 91 ? 6.02 -16.203 -10.422 1 93.06 91 THR A CA 1
ATOM 703 C C . THR A 1 91 ? 4.832 -15.75 -11.266 1 93.06 91 THR A C 1
ATOM 705 O O . THR A 1 91 ? 3.865 -15.195 -10.742 1 93.06 91 THR A O 1
ATOM 708 N N . VAL A 1 92 ? 4.855 -16 -12.516 1 96.12 92 VAL A N 1
ATOM 709 C CA . VAL A 1 92 ? 3.773 -15.602 -13.406 1 96.12 92 VAL A CA 1
ATOM 710 C C . VAL A 1 92 ? 2.502 -16.375 -13.055 1 96.12 92 VAL A C 1
ATOM 712 O O . VAL A 1 92 ? 1.424 -15.781 -12.945 1 96.12 92 VAL A O 1
ATOM 715 N N . THR A 1 93 ? 2.67 -17.656 -12.828 1 96.5 93 THR A N 1
ATOM 716 C CA . THR A 1 93 ? 1.506 -18.484 -12.562 1 96.5 93 THR A CA 1
ATOM 717 C C . THR A 1 93 ? 0.964 -18.234 -11.156 1 96.5 93 THR A C 1
ATOM 719 O O . THR A 1 93 ? -0.166 -18.625 -10.844 1 96.5 93 THR A O 1
ATOM 722 N N . ASN A 1 94 ? 1.723 -17.641 -10.273 1 96.69 94 ASN A N 1
ATOM 723 C CA . ASN A 1 94 ? 1.184 -17.188 -9 1 96.69 94 ASN A CA 1
ATOM 724 C C . ASN A 1 94 ? -0.002 -16.234 -9.195 1 96.69 94 ASN A C 1
ATOM 726 O O . ASN A 1 94 ? -0.916 -16.203 -8.367 1 96.69 94 ASN A O 1
ATOM 730 N N . PHE A 1 95 ? 0.029 -15.469 -10.266 1 98.12 95 PHE A N 1
ATOM 731 C CA . PHE A 1 95 ? -1.026 -14.508 -10.547 1 98.12 95 PHE A CA 1
ATOM 732 C C . PHE A 1 95 ? -2.102 -15.117 -11.438 1 98.12 95 PHE A C 1
ATOM 734 O O . PHE A 1 95 ? -3.289 -15.055 -11.117 1 98.12 95 PHE A O 1
ATOM 741 N N . THR A 1 96 ? -1.704 -15.789 -12.492 1 97.38 96 THR A N 1
ATOM 742 C CA . THR A 1 96 ? -2.668 -16.234 -13.484 1 97.38 96 THR A CA 1
ATOM 743 C C . THR A 1 96 ? -3.576 -17.328 -12.906 1 97.38 96 THR A C 1
ATOM 745 O O . THR A 1 96 ? -4.754 -17.406 -13.266 1 97.38 96 THR A O 1
ATOM 748 N N . SER A 1 97 ? -3.084 -18.094 -12.008 1 96.94 97 SER A N 1
ATOM 749 C CA . SER A 1 97 ? -3.846 -19.219 -11.477 1 96.94 97 SER A CA 1
ATOM 750 C C . SER A 1 97 ? -4.949 -18.734 -10.539 1 96.94 97 SER A C 1
ATOM 752 O O . SER A 1 97 ? -5.844 -19.516 -10.188 1 96.94 97 SER A O 1
ATOM 754 N N . LEU A 1 98 ? -4.941 -17.469 -10.156 1 97.94 98 LEU A N 1
ATOM 755 C CA . LEU A 1 98 ? -5.887 -17 -9.148 1 97.94 98 LEU A CA 1
ATOM 756 C C . LEU A 1 98 ? -6.848 -15.969 -9.742 1 97.94 98 LEU A C 1
ATOM 758 O O . LEU A 1 98 ? -7.789 -15.539 -9.07 1 97.94 98 LEU A O 1
ATOM 762 N N . VAL A 1 99 ? -6.668 -15.602 -10.977 1 97.69 99 VAL A N 1
ATOM 763 C CA . VAL A 1 99 ? -7.461 -14.555 -11.609 1 97.69 99 VAL A CA 1
ATOM 764 C C . VAL A 1 99 ? -8.938 -14.938 -11.562 1 97.69 99 VAL A C 1
ATOM 766 O O . VAL A 1 99 ? -9.789 -14.109 -11.211 1 97.69 99 VAL A O 1
ATOM 769 N N . SER A 1 100 ? -9.242 -16.172 -11.93 1 96.75 100 SER A N 1
ATOM 770 C CA . SER A 1 100 ? -10.625 -16.609 -11.961 1 96.75 100 SER A CA 1
ATOM 771 C C . SER A 1 100 ? -11.273 -16.516 -10.586 1 96.75 100 SER A C 1
ATOM 773 O O . SER A 1 100 ? -12.438 -16.125 -10.469 1 96.75 100 SER A O 1
ATOM 775 N N . GLU A 1 101 ? -10.57 -16.859 -9.531 1 97.5 101 GLU A N 1
ATOM 776 C CA . GLU A 1 101 ? -11.086 -16.781 -8.172 1 97.5 101 GLU A CA 1
ATOM 777 C C . GLU A 1 101 ? -11.391 -15.336 -7.781 1 97.5 101 GLU A C 1
ATOM 779 O O . GLU A 1 101 ? -12.43 -15.055 -7.172 1 97.5 101 GLU A O 1
ATOM 784 N N . PHE A 1 102 ? -10.508 -14.422 -8.117 1 98.5 102 PHE A N 1
ATOM 785 C CA . PHE A 1 102 ? -10.711 -13.016 -7.785 1 98.5 102 PHE A CA 1
ATOM 786 C C . PHE A 1 102 ? -11.922 -12.453 -8.516 1 98.5 102 PHE A C 1
ATOM 788 O O . PHE A 1 102 ? -12.734 -11.734 -7.93 1 98.5 102 PHE A O 1
ATOM 795 N N . LYS A 1 103 ? -12.055 -12.812 -9.75 1 97.69 103 LYS A N 1
ATOM 796 C CA . LYS A 1 103 ? -13.195 -12.336 -10.539 1 97.69 103 LYS A CA 1
ATOM 797 C C . LYS A 1 103 ? -14.508 -12.898 -9.992 1 97.69 103 LYS A C 1
ATOM 799 O O . LYS A 1 103 ? -15.492 -12.164 -9.875 1 97.69 103 LYS A O 1
ATOM 804 N N . GLN A 1 104 ? -14.484 -14.156 -9.703 1 97.31 104 GLN A N 1
ATOM 805 C CA . GLN A 1 104 ? -15.68 -14.812 -9.18 1 97.31 104 GLN A CA 1
ATOM 806 C C . GLN A 1 104 ? -16.125 -14.18 -7.855 1 97.31 104 GLN A C 1
ATOM 808 O O . GLN A 1 104 ? -17.312 -14.102 -7.566 1 97.31 104 GLN A O 1
ATOM 813 N N . ASN A 1 105 ? -15.172 -13.703 -7.098 1 97.62 105 ASN A N 1
ATOM 814 C CA . ASN A 1 105 ? -15.461 -13.094 -5.801 1 97.62 105 ASN A CA 1
ATOM 815 C C . ASN A 1 105 ? -15.602 -11.578 -5.914 1 97.62 105 ASN A C 1
ATOM 817 O O . ASN A 1 105 ? -15.664 -10.883 -4.898 1 97.62 105 ASN A O 1
ATOM 821 N N . HIS A 1 106 ? -15.5 -11.023 -7.098 1 97.81 106 HIS A N 1
ATOM 822 C CA . HIS A 1 106 ? -15.688 -9.602 -7.395 1 97.81 106 HIS A CA 1
ATOM 823 C C . HIS A 1 106 ? -14.641 -8.75 -6.695 1 97.81 106 HIS A C 1
ATOM 825 O O . HIS A 1 106 ? -14.945 -7.66 -6.207 1 97.81 106 HIS A O 1
ATOM 831 N N . ILE A 1 107 ? -13.461 -9.344 -6.574 1 98.31 107 ILE A N 1
ATOM 832 C CA . ILE A 1 107 ? -12.336 -8.617 -5.996 1 98.31 107 ILE A CA 1
ATOM 833 C C . ILE A 1 107 ? -11.703 -7.727 -7.062 1 98.31 107 ILE A C 1
ATOM 835 O O . ILE A 1 107 ? -11.305 -8.211 -8.125 1 98.31 107 ILE A O 1
ATOM 839 N N . LYS A 1 108 ? -11.578 -6.445 -6.746 1 98.5 108 LYS A N 1
ATOM 840 C CA . LYS A 1 108 ? -11.031 -5.488 -7.707 1 98.5 108 LYS A CA 1
ATOM 841 C C . LYS A 1 108 ? -9.758 -4.832 -7.164 1 98.5 108 LYS A C 1
ATOM 843 O O . LYS A 1 108 ? -9.102 -4.062 -7.871 1 98.5 108 LYS A O 1
ATOM 848 N N . HIS A 1 109 ? -9.391 -5.109 -5.98 1 98.69 109 HIS A N 1
ATOM 849 C CA . HIS A 1 109 ? -8.242 -4.477 -5.34 1 98.69 109 HIS A CA 1
ATOM 850 C C . HIS A 1 109 ? -7.652 -5.375 -4.262 1 98.69 109 HIS A C 1
ATOM 852 O O . HIS A 1 109 ? -8.359 -5.793 -3.338 1 98.69 109 HIS A O 1
ATOM 858 N N . LEU A 1 110 ? -6.371 -5.719 -4.418 1 98.75 110 LEU A N 1
ATOM 859 C CA . LEU A 1 110 ? -5.695 -6.641 -3.512 1 98.75 110 LEU A CA 1
ATOM 860 C C . LEU A 1 110 ? -4.578 -5.934 -2.75 1 98.75 110 LEU A C 1
ATOM 862 O O . LEU A 1 110 ? -3.91 -5.051 -3.297 1 98.75 110 LEU A O 1
ATOM 866 N N . TYR A 1 111 ? -4.379 -6.352 -1.461 1 98.69 111 TYR A N 1
ATOM 867 C CA . TYR A 1 111 ? -3.025 -6.25 -0.925 1 98.69 111 TYR A CA 1
ATOM 868 C C . TYR A 1 111 ? -2.107 -7.289 -1.556 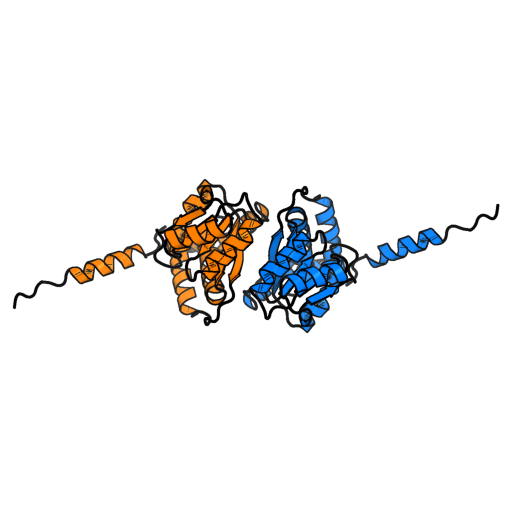1 98.69 111 TYR A C 1
ATOM 870 O O . TYR A 1 111 ? -2.432 -8.477 -1.582 1 98.69 111 TYR A O 1
ATOM 878 N N . LEU A 1 112 ? -1.061 -6.852 -2.107 1 98.75 112 LEU A N 1
ATOM 879 C CA . LEU A 1 112 ? -0.041 -7.746 -2.645 1 98.75 112 LEU A CA 1
ATOM 880 C C . LEU A 1 112 ? 1.165 -7.816 -1.715 1 98.75 112 LEU A C 1
ATOM 882 O O . LEU A 1 112 ? 1.851 -6.812 -1.503 1 98.75 112 LEU A O 1
ATOM 886 N N . ILE A 1 113 ? 1.404 -9.023 -1.188 1 98.5 113 ILE A N 1
ATOM 887 C CA . ILE A 1 113 ? 2.428 -9.164 -0.158 1 98.5 113 ILE A CA 1
ATOM 888 C C . ILE A 1 113 ? 3.535 -10.094 -0.657 1 98.5 113 ILE A C 1
ATOM 890 O O . ILE A 1 113 ? 3.264 -11.203 -1.115 1 98.5 113 ILE A O 1
ATOM 894 N N . THR A 1 114 ? 4.73 -9.633 -0.629 1 97.56 114 THR A N 1
ATOM 895 C CA . THR A 1 114 ? 5.938 -10.414 -0.873 1 97.56 114 THR A CA 1
ATOM 896 C C . THR A 1 114 ? 7.168 -9.688 -0.337 1 97.56 114 THR A C 1
ATOM 898 O O . THR A 1 114 ? 7.051 -8.656 0.329 1 97.56 114 THR A O 1
ATOM 901 N N . SER A 1 115 ? 8.32 -10.312 -0.512 1 96.5 115 SER A N 1
ATOM 902 C CA . SER A 1 115 ? 9.562 -9.711 -0.037 1 96.5 115 SER A CA 1
ATOM 903 C C . SER A 1 115 ? 9.953 -8.508 -0.891 1 96.5 115 SER A C 1
ATOM 905 O O . SER A 1 115 ? 9.609 -8.445 -2.074 1 96.5 115 SER A O 1
ATOM 907 N N . ASP A 1 116 ? 10.727 -7.598 -0.269 1 95.12 116 ASP A N 1
ATOM 908 C CA . ASP A 1 116 ? 11.094 -6.355 -0.943 1 95.12 116 ASP A CA 1
ATOM 909 C C . ASP A 1 116 ? 11.914 -6.633 -2.199 1 95.12 116 ASP A C 1
ATOM 911 O O . ASP A 1 116 ? 11.719 -5.988 -3.23 1 95.12 116 ASP A O 1
ATOM 915 N N . PHE A 1 117 ? 12.797 -7.602 -2.176 1 94.12 117 PHE A N 1
ATOM 916 C CA . PHE A 1 117 ? 13.648 -7.883 -3.33 1 94.12 117 PHE A CA 1
ATOM 917 C C . PHE A 1 117 ? 12.82 -8.43 -4.488 1 94.12 117 PHE A C 1
ATOM 919 O O . PHE A 1 117 ? 13.211 -8.305 -5.648 1 94.12 117 PHE A O 1
ATOM 926 N N . HIS A 1 118 ? 11.672 -9.023 -4.18 1 95.75 118 HIS A N 1
ATOM 927 C CA . HIS A 1 118 ? 10.828 -9.703 -5.16 1 95.75 118 HIS A CA 1
ATOM 928 C C . HIS A 1 118 ? 9.688 -8.805 -5.621 1 95.75 118 HIS A C 1
ATOM 930 O O . HIS A 1 118 ? 9.039 -9.086 -6.633 1 95.75 118 HIS A O 1
ATOM 936 N N . MET A 1 119 ? 9.461 -7.719 -4.945 1 96.5 119 MET A N 1
ATOM 937 C CA . MET A 1 119 ? 8.281 -6.883 -5.16 1 96.5 119 MET A CA 1
ATOM 938 C C . MET A 1 119 ? 8.344 -6.188 -6.516 1 96.5 119 MET A C 1
ATOM 940 O O . MET A 1 119 ? 7.332 -6.062 -7.203 1 96.5 119 MET A O 1
ATOM 944 N N . PRO A 1 120 ? 9.523 -5.707 -7.004 1 94.12 120 PRO A N 1
ATOM 945 C CA . PRO A 1 120 ? 9.539 -5.105 -8.336 1 94.12 120 PRO A CA 1
ATOM 946 C C . PRO A 1 120 ? 9.055 -6.062 -9.422 1 94.12 120 PRO A C 1
ATOM 94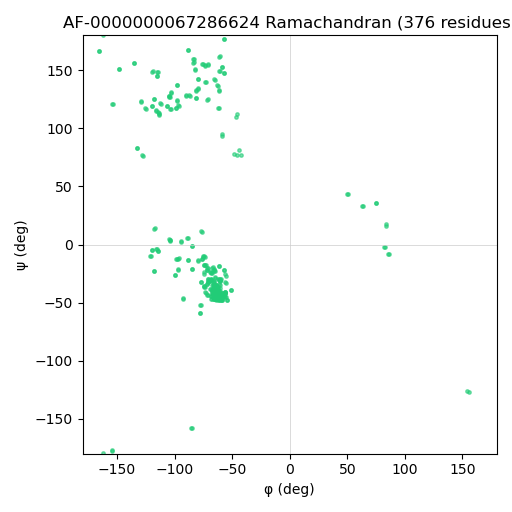8 O O . PRO A 1 120 ? 8.273 -5.676 -10.289 1 94.12 120 PRO A O 1
ATOM 951 N N . ARG A 1 121 ? 9.523 -7.293 -9.359 1 95.44 121 ARG A N 1
ATOM 952 C CA . ARG A 1 121 ? 9.086 -8.312 -10.312 1 95.44 121 ARG A CA 1
ATOM 953 C C . ARG A 1 121 ? 7.602 -8.617 -10.148 1 95.44 121 ARG A C 1
ATOM 955 O O . ARG A 1 121 ? 6.863 -8.672 -11.133 1 95.44 121 ARG A O 1
ATOM 962 N N . ALA A 1 122 ? 7.156 -8.766 -8.93 1 97.44 122 ALA A N 1
ATOM 963 C CA . ALA A 1 122 ? 5.754 -9.047 -8.633 1 97.44 122 ALA A CA 1
ATOM 964 C C . ALA A 1 122 ? 4.852 -7.938 -9.164 1 97.44 122 ALA A C 1
ATOM 966 O O . ALA A 1 122 ? 3.828 -8.211 -9.797 1 97.44 122 ALA A O 1
ATOM 967 N N . GLN A 1 123 ? 5.273 -6.715 -8.93 1 97.25 123 GLN A N 1
ATOM 968 C CA . GLN A 1 123 ? 4.469 -5.574 -9.359 1 97.25 123 GLN A CA 1
ATOM 969 C C . GLN A 1 123 ? 4.383 -5.504 -10.883 1 97.25 123 GLN A C 1
ATOM 971 O O . GLN A 1 123 ? 3.326 -5.184 -11.43 1 97.25 123 GLN A O 1
ATOM 976 N N . ALA A 1 124 ? 5.488 -5.73 -11.516 1 95.94 124 ALA A N 1
ATOM 977 C CA . ALA A 1 124 ? 5.504 -5.684 -12.969 1 95.94 124 ALA A CA 1
ATOM 978 C C . ALA A 1 124 ? 4.539 -6.707 -13.562 1 95.94 124 ALA A C 1
ATOM 980 O O . ALA A 1 124 ? 3.736 -6.379 -14.445 1 95.94 124 ALA A O 1
ATOM 981 N N . ILE A 1 125 ? 4.605 -7.863 -13.078 1 97.44 125 ILE A N 1
ATOM 982 C CA . ILE A 1 125 ? 3.764 -8.953 -13.562 1 97.44 125 ILE A CA 1
ATOM 983 C C . ILE A 1 125 ? 2.305 -8.68 -13.203 1 97.44 125 ILE A C 1
ATOM 985 O O . ILE A 1 125 ? 1.411 -8.836 -14.039 1 97.44 125 ILE A O 1
ATOM 989 N N . ALA A 1 126 ? 2.055 -8.297 -11.953 1 98.31 126 ALA A N 1
ATOM 990 C CA . ALA A 1 126 ? 0.706 -7.98 -11.484 1 98.31 126 ALA A CA 1
ATOM 991 C C . ALA A 1 126 ? 0.068 -6.891 -12.344 1 98.31 126 ALA A C 1
ATOM 993 O O . ALA A 1 126 ? -1.123 -6.957 -12.656 1 98.31 126 ALA A O 1
ATOM 994 N N . THR A 1 127 ? 0.884 -5.883 -12.664 1 97.19 127 THR A N 1
ATOM 995 C CA . THR A 1 127 ? 0.377 -4.793 -13.492 1 97.19 127 THR A CA 1
ATOM 996 C C . THR A 1 127 ? -0.177 -5.324 -14.805 1 97.19 127 THR A C 1
ATOM 998 O O . THR A 1 127 ? -1.255 -4.914 -15.242 1 97.19 127 THR A O 1
ATOM 1001 N N . ILE A 1 128 ? 0.484 -6.238 -15.383 1 96.44 128 ILE A N 1
ATOM 1002 C CA . ILE A 1 128 ? 0.076 -6.777 -16.672 1 96.44 128 ILE A CA 1
ATOM 1003 C C . ILE A 1 128 ? -1.093 -7.738 -16.484 1 96.44 128 ILE A C 1
ATOM 1005 O O . ILE A 1 128 ? -2.148 -7.57 -17.094 1 96.44 128 ILE A O 1
ATOM 1009 N N . ILE A 1 129 ? -0.984 -8.688 -15.617 1 97.5 129 ILE A N 1
ATOM 1010 C CA . ILE A 1 129 ? -1.943 -9.781 -15.5 1 97.5 129 ILE A CA 1
ATOM 1011 C C . ILE A 1 129 ? -3.191 -9.297 -14.766 1 97.5 129 ILE A C 1
ATOM 1013 O O . ILE A 1 129 ? -4.293 -9.328 -15.312 1 97.5 129 ILE A O 1
ATOM 1017 N N . LEU A 1 130 ? -3.062 -8.812 -13.523 1 98.31 130 LEU A N 1
ATOM 1018 C CA . LEU A 1 130 ? -4.211 -8.328 -12.766 1 98.31 130 LEU A CA 1
ATOM 1019 C C . LEU A 1 130 ? -4.805 -7.086 -13.422 1 98.31 130 LEU A C 1
ATOM 1021 O O . LEU A 1 130 ? -6.027 -6.961 -13.531 1 98.31 130 LEU A O 1
ATOM 1025 N N . GLY A 1 131 ? -3.898 -6.211 -13.859 1 97.44 131 GLY A N 1
ATOM 1026 C CA . GLY A 1 131 ? -4.367 -5.008 -14.539 1 97.44 131 GLY A CA 1
ATOM 1027 C C . GLY A 1 131 ? -5.227 -5.305 -15.75 1 97.44 131 GLY A C 1
ATOM 1028 O O . GLY A 1 131 ? -6.258 -4.664 -15.953 1 97.44 131 GLY A O 1
ATOM 1029 N N . SER A 1 132 ? -4.801 -6.262 -16.562 1 96.31 132 SER A N 1
ATOM 1030 C CA . SER A 1 132 ? -5.559 -6.625 -17.766 1 96.31 132 SER A CA 1
ATOM 1031 C C . SER A 1 132 ? -6.945 -7.141 -17.391 1 96.31 132 SER A C 1
ATOM 1033 O O . SER A 1 132 ? -7.852 -7.156 -18.234 1 96.31 132 SER A O 1
ATOM 1035 N N . GLN A 1 133 ? -7.109 -7.535 -16.172 1 96.75 133 GLN A N 1
ATOM 1036 C CA . GLN A 1 133 ? -8.375 -8.102 -15.703 1 96.75 133 GLN A CA 1
ATOM 1037 C C . GLN A 1 133 ? -9.148 -7.094 -14.859 1 96.75 133 GLN A C 1
ATOM 1039 O O . GLN A 1 133 ? -10.188 -7.43 -14.281 1 96.75 133 GLN A O 1
ATOM 1044 N N . GLY A 1 134 ? -8.656 -5.898 -14.727 1 97.31 134 GLY A N 1
ATOM 1045 C CA . GLY A 1 134 ? -9.328 -4.871 -13.945 1 97.31 134 GLY A CA 1
ATOM 1046 C C . GLY A 1 134 ? -9.203 -5.094 -12.445 1 97.31 134 GLY A C 1
ATOM 1047 O O . GLY A 1 134 ? -10.148 -4.844 -11.695 1 97.31 134 GLY A O 1
ATOM 1048 N N . ILE A 1 135 ? -8.102 -5.582 -12.016 1 98.56 135 ILE A N 1
ATOM 1049 C CA . ILE A 1 135 ? -7.82 -5.801 -10.602 1 98.56 135 ILE A CA 1
ATOM 1050 C C . ILE A 1 135 ? -6.602 -4.98 -10.188 1 98.56 135 ILE A C 1
ATOM 1052 O O . ILE A 1 135 ? -5.508 -5.168 -10.719 1 98.56 135 ILE A O 1
ATOM 1056 N N . ALA A 1 136 ? -6.758 -4.07 -9.25 1 97.94 136 ALA A N 1
ATOM 1057 C CA . ALA A 1 136 ? -5.688 -3.24 -8.711 1 97.94 136 ALA A CA 1
ATOM 1058 C C . ALA A 1 136 ? -4.996 -3.928 -7.535 1 97.94 136 ALA A C 1
ATOM 1060 O O . ALA A 1 136 ? -5.477 -4.949 -7.039 1 97.94 136 ALA A O 1
ATOM 1061 N N . PHE A 1 137 ? -3.883 -3.367 -7.184 1 98.38 137 PHE A N 1
ATOM 1062 C CA . PHE A 1 137 ? -3.186 -3.922 -6.031 1 98.38 137 PHE A CA 1
ATOM 1063 C C . PHE A 1 137 ? -2.438 -2.83 -5.273 1 98.38 137 PHE A C 1
ATOM 1065 O O . PHE A 1 137 ? -2.084 -1.799 -5.852 1 98.38 137 PHE A O 1
ATOM 1072 N N . THR A 1 138 ? -2.293 -3.039 -3.992 1 97.38 138 THR A N 1
ATOM 1073 C CA . THR A 1 138 ? -1.467 -2.26 -3.078 1 97.38 138 THR A CA 1
ATOM 1074 C C . THR A 1 138 ? -0.339 -3.113 -2.506 1 97.38 138 THR A C 1
ATOM 1076 O O . THR A 1 138 ? -0.589 -4.055 -1.747 1 97.38 138 THR A O 1
ATOM 1079 N N . PRO A 1 139 ? 0.91 -2.742 -2.844 1 97.75 139 PRO A N 1
ATOM 1080 C CA . PRO A 1 139 ? 2.029 -3.574 -2.396 1 97.75 139 PRO A CA 1
ATOM 1081 C C . PRO A 1 139 ? 2.416 -3.309 -0.943 1 97.75 139 PRO A C 1
ATOM 1083 O O . PRO A 1 139 ? 2.432 -2.154 -0.506 1 97.75 139 PRO A O 1
ATOM 1086 N N . VAL A 1 140 ? 2.615 -4.352 -0.213 1 96.75 140 VAL A N 1
ATOM 1087 C CA . VAL A 1 140 ? 3.227 -4.34 1.111 1 96.75 140 VAL A CA 1
ATOM 1088 C C . VAL A 1 140 ? 4.348 -5.375 1.171 1 96.75 140 VAL A C 1
ATOM 1090 O O . VAL A 1 140 ? 4.121 -6.562 0.913 1 96.75 140 VAL A O 1
ATOM 1093 N N . SER A 1 141 ? 5.574 -4.91 1.509 1 96 141 SER A N 1
ATOM 1094 C CA . SER A 1 141 ? 6.703 -5.824 1.374 1 96 141 SER A CA 1
ATOM 1095 C C . SER A 1 141 ? 7.316 -6.148 2.732 1 96 141 SER A C 1
ATOM 1097 O O . SER A 1 141 ? 7.246 -5.34 3.66 1 96 141 SER A O 1
ATOM 1099 N N . VAL A 1 142 ? 7.824 -7.344 2.797 1 94.62 142 VAL A N 1
ATOM 1100 C CA . VAL A 1 142 ? 8.68 -7.75 3.906 1 94.62 142 VAL A CA 1
ATOM 1101 C C . VAL A 1 142 ? 10.141 -7.438 3.576 1 94.62 142 VAL A C 1
ATOM 1103 O O . VAL A 1 142 ? 10.633 -7.809 2.508 1 94.62 142 VAL A O 1
ATOM 1106 N N . PRO A 1 143 ? 10.773 -6.715 4.531 1 91.56 143 PRO A N 1
ATOM 1107 C CA . PRO A 1 143 ? 12.195 -6.508 4.277 1 91.56 143 PRO A CA 1
ATOM 1108 C C . PRO A 1 143 ? 12.992 -7.812 4.242 1 91.56 143 PRO A C 1
ATOM 1110 O O . PRO A 1 143 ? 12.703 -8.727 5.02 1 91.56 143 PRO A O 1
ATOM 1113 N N . SER A 1 144 ? 13.828 -7.848 3.289 1 88.69 144 SER A N 1
ATOM 1114 C CA . SER A 1 144 ? 14.664 -9.031 3.113 1 88.69 144 SER A CA 1
ATOM 1115 C C . SER A 1 144 ? 16.109 -8.648 2.83 1 88.69 144 SER A C 1
ATOM 1117 O O . SER A 1 144 ? 16.391 -7.512 2.463 1 88.69 144 SER A O 1
ATOM 1119 N N . ARG A 1 145 ? 17.016 -9.516 3.107 1 82.31 145 ARG A N 1
ATOM 1120 C CA . ARG A 1 145 ? 18.438 -9.273 2.893 1 82.31 145 ARG A CA 1
ATOM 1121 C C . ARG A 1 145 ? 18.859 -9.695 1.487 1 82.31 145 ARG A C 1
ATOM 1123 O O . ARG A 1 145 ? 20.016 -9.531 1.108 1 82.31 145 ARG A O 1
ATOM 1130 N N . SER A 1 146 ? 17.891 -10.055 0.744 1 82 146 SER A N 1
ATOM 1131 C CA . SER A 1 146 ? 18.219 -10.547 -0.59 1 82 146 SER A CA 1
ATOM 1132 C C . SER A 1 146 ? 18.422 -9.391 -1.569 1 82 146 SER A C 1
ATOM 1134 O O . SER A 1 146 ? 17.859 -8.312 -1.391 1 82 146 SER A O 1
ATOM 1136 N N . SER A 1 147 ? 19.234 -9.664 -2.516 1 82.5 147 SER A N 1
ATOM 1137 C CA . SER A 1 147 ? 19.547 -8.664 -3.537 1 82.5 147 SER A CA 1
ATOM 1138 C C . SER A 1 147 ? 18.406 -8.531 -4.539 1 82.5 147 SER A C 1
ATOM 1140 O O . SER A 1 147 ? 17.641 -9.484 -4.754 1 82.5 147 SER A O 1
ATOM 1142 N N . PRO A 1 148 ? 18.375 -7.352 -5.129 1 83.31 148 PRO A N 1
ATOM 1143 C CA . PRO A 1 148 ? 17.359 -7.168 -6.172 1 83.31 148 PRO A CA 1
ATOM 1144 C C . PRO A 1 148 ? 17.5 -8.172 -7.316 1 83.31 148 PRO A C 1
ATOM 1146 O O . PRO A 1 148 ? 18.609 -8.672 -7.566 1 83.31 148 PRO A O 1
ATOM 1149 N N . GLU A 1 149 ? 16.469 -8.453 -7.93 1 89.81 149 GLU A N 1
ATOM 1150 C CA . GLU A 1 149 ? 16.422 -9.422 -9.016 1 89.81 149 GLU A CA 1
ATOM 1151 C C . GLU A 1 149 ? 16.828 -8.781 -10.344 1 89.81 149 GLU A C 1
ATOM 1153 O O . GLU A 1 149 ? 16.719 -7.566 -10.508 1 89.81 149 GLU A O 1
ATOM 1158 N N . SER A 1 150 ? 17.281 -9.664 -11.234 1 88.31 150 SER A N 1
ATOM 1159 C CA . SER A 1 150 ? 17.719 -9.203 -12.547 1 88.31 150 SER A CA 1
ATOM 1160 C C . SER A 1 150 ? 16.562 -8.625 -13.344 1 88.31 150 SER A C 1
ATOM 1162 O O . SER A 1 150 ? 15.453 -9.172 -13.328 1 88.31 150 SER A O 1
ATOM 1164 N N . GLN A 1 151 ? 16.906 -7.594 -14.023 1 87.94 151 GLN A N 1
ATOM 1165 C CA . GLN A 1 151 ? 15.922 -6.973 -14.898 1 87.94 151 GLN A CA 1
ATOM 1166 C C . GLN A 1 151 ? 15.516 -7.914 -16.031 1 87.94 151 GLN A C 1
ATOM 1168 O O . GLN A 1 151 ? 14.383 -7.852 -16.516 1 87.94 151 GLN A O 1
ATOM 1173 N N . LEU A 1 152 ? 16.406 -8.758 -16.375 1 89.5 152 LEU A N 1
ATOM 1174 C CA . LEU A 1 152 ? 16.109 -9.711 -17.438 1 89.5 152 LEU A CA 1
ATOM 1175 C C . LEU A 1 152 ? 15.023 -10.688 -17 1 89.5 152 LEU A C 1
ATOM 1177 O O . LEU A 1 152 ? 14.172 -11.062 -17.812 1 89.5 152 LEU A O 1
ATOM 1181 N N . HIS A 1 153 ? 15.055 -11.07 -15.805 1 90.94 153 HIS A N 1
ATOM 1182 C CA . HIS A 1 153 ? 14.016 -11.953 -15.273 1 90.94 153 HIS A CA 1
ATOM 1183 C C . HIS A 1 153 ? 12.664 -11.258 -15.242 1 90.94 153 HIS A C 1
ATOM 1185 O O . HIS A 1 153 ? 11.641 -11.852 -15.586 1 90.94 153 HIS A O 1
ATOM 1191 N N . ILE A 1 154 ? 12.75 -10.055 -14.906 1 93.19 154 ILE A N 1
ATOM 1192 C CA . ILE A 1 154 ? 11.523 -9.266 -14.852 1 93.19 154 ILE A CA 1
ATOM 1193 C C . ILE A 1 154 ? 10.945 -9.109 -16.25 1 93.19 154 ILE A C 1
ATOM 1195 O O . ILE A 1 154 ? 9.742 -9.297 -16.469 1 93.19 154 ILE A O 1
ATOM 1199 N N . LEU A 1 155 ? 11.852 -8.844 -17.172 1 93.38 155 LEU A N 1
ATOM 1200 C CA . LEU A 1 155 ? 11.414 -8.656 -18.547 1 93.38 155 LEU A CA 1
ATOM 1201 C C . LEU A 1 155 ? 10.82 -9.938 -19.125 1 93.38 155 LEU A C 1
ATOM 1203 O O . LEU A 1 155 ? 9.766 -9.914 -19.75 1 93.38 155 LEU A O 1
ATOM 1207 N N . ARG A 1 156 ? 11.516 -10.992 -18.922 1 93.06 156 ARG A N 1
ATOM 1208 C CA . ARG A 1 156 ? 11.023 -12.289 -19.375 1 93.06 156 ARG A CA 1
ATOM 1209 C C . ARG A 1 156 ? 9.625 -12.57 -18.828 1 93.06 156 ARG A C 1
ATOM 1211 O O . ARG A 1 156 ? 8.734 -12.984 -19.562 1 93.06 156 ARG A O 1
ATOM 1218 N N . ASP A 1 157 ? 9.445 -12.367 -17.609 1 94.81 157 ASP A N 1
ATOM 1219 C CA . ASP A 1 157 ? 8.164 -12.664 -16.969 1 94.81 157 ASP A CA 1
ATOM 1220 C C . ASP A 1 157 ? 7.082 -11.688 -17.422 1 94.81 157 ASP A C 1
ATOM 1222 O O . ASP A 1 157 ? 5.906 -12.047 -17.516 1 94.81 157 ASP A O 1
ATOM 1226 N N . CYS A 1 158 ? 7.496 -10.453 -17.734 1 94.56 158 CYS A N 1
ATOM 1227 C CA . CYS A 1 158 ? 6.562 -9.508 -18.328 1 94.56 158 CYS A CA 1
ATOM 1228 C C . CYS A 1 158 ? 6.102 -9.984 -19.703 1 94.56 158 CYS A C 1
ATOM 1230 O O . CYS A 1 158 ? 4.91 -9.914 -20.016 1 94.56 158 CYS A O 1
ATOM 1232 N N . VAL A 1 159 ? 7.023 -10.477 -20.484 1 94.06 159 VAL A N 1
ATOM 1233 C CA . VAL A 1 159 ? 6.695 -11 -21.812 1 94.06 159 VAL A CA 1
ATOM 1234 C C . VAL A 1 159 ? 5.719 -12.164 -21.672 1 94.06 159 VAL A C 1
ATOM 1236 O O . VAL A 1 159 ? 4.715 -12.227 -22.391 1 94.06 159 VAL A O 1
ATOM 1239 N N . ARG A 1 160 ? 6 -12.969 -20.734 1 94.88 160 ARG A N 1
ATOM 1240 C CA . ARG A 1 160 ? 5.109 -14.102 -20.484 1 94.88 160 ARG A CA 1
ATOM 1241 C C . ARG A 1 160 ? 3.729 -13.633 -20.047 1 94.88 160 ARG A C 1
ATOM 1243 O O . ARG A 1 160 ? 2.715 -14.203 -20.453 1 94.88 160 ARG A O 1
ATOM 1250 N N . GLY A 1 161 ? 3.684 -12.609 -19.188 1 94.56 161 GLY A N 1
ATOM 1251 C CA . GLY A 1 161 ? 2.412 -12.016 -18.812 1 94.56 161 GLY A CA 1
ATOM 1252 C C . GLY A 1 161 ? 1.621 -11.484 -19.984 1 94.56 161 GLY A C 1
ATOM 1253 O O . GLY A 1 161 ? 0.414 -11.711 -20.094 1 94.56 161 GLY A O 1
ATOM 1254 N N . VAL A 1 162 ? 2.318 -10.859 -20.875 1 93.31 162 VAL A N 1
ATOM 1255 C CA . VAL A 1 162 ? 1.685 -10.305 -22.062 1 93.31 162 VAL A CA 1
ATOM 1256 C C . VAL A 1 162 ? 1.14 -11.438 -22.938 1 93.31 162 VAL A C 1
ATOM 1258 O O . VAL A 1 162 ? 0.009 -11.367 -23.422 1 93.31 162 VAL A O 1
ATOM 1261 N N . ILE A 1 163 ? 1.918 -12.484 -23.188 1 92.25 163 ILE A N 1
ATOM 1262 C CA . ILE A 1 163 ? 1.478 -13.641 -23.969 1 92.25 163 ILE A CA 1
ATOM 1263 C C . ILE A 1 163 ? 0.215 -14.227 -23.328 1 92.25 163 ILE A C 1
ATOM 1265 O O . ILE A 1 163 ? -0.74 -14.555 -24.047 1 92.25 163 ILE A O 1
ATOM 1269 N N . TRP A 1 164 ? 0.188 -14.297 -21.984 1 93.69 164 TRP A N 1
ATOM 1270 C CA . TRP A 1 164 ? -0.978 -14.836 -21.297 1 93.69 164 TRP A CA 1
ATOM 1271 C C . TRP A 1 164 ? -2.211 -13.977 -21.547 1 93.69 164 TRP A C 1
ATOM 1273 O O . TRP A 1 164 ? -3.314 -14.5 -21.719 1 93.69 164 TRP A O 1
ATOM 1283 N N . VAL A 1 165 ? -2.055 -12.703 -21.547 1 92.44 165 VAL A N 1
ATOM 1284 C CA . VAL A 1 165 ? -3.172 -11.789 -21.734 1 92.44 165 VAL A CA 1
ATOM 1285 C C . VAL A 1 165 ? -3.816 -12.031 -23.109 1 92.44 165 VAL A C 1
ATOM 1287 O O . VAL A 1 165 ? -5.039 -11.953 -23.234 1 92.44 165 VAL A O 1
ATOM 1290 N N . PHE A 1 166 ? -3.037 -12.461 -24.078 1 90 166 PHE A N 1
ATOM 1291 C CA . PHE A 1 166 ? -3.555 -12.586 -25.422 1 90 166 PHE A CA 1
ATOM 1292 C C . PHE A 1 166 ? -3.934 -14.023 -25.734 1 90 166 PHE A C 1
ATOM 1294 O O . PHE A 1 166 ? -4.828 -14.281 -26.547 1 90 166 PHE A O 1
ATOM 1301 N N . THR A 1 167 ? -3.256 -14.914 -25.031 1 89.81 167 THR A N 1
ATOM 1302 C CA . THR A 1 167 ? -3.443 -16.297 -25.453 1 89.81 167 THR A CA 1
ATOM 1303 C C . THR A 1 167 ? -4.066 -17.125 -24.328 1 89.81 167 THR A C 1
ATOM 1305 O O . THR A 1 167 ? -4.598 -18.203 -24.578 1 89.81 167 THR A O 1
ATOM 1308 N N . GLY A 1 168 ? -3.912 -16.688 -23.094 1 89.81 168 GLY A N 1
ATOM 1309 C CA . GLY A 1 168 ? -4.332 -17.484 -21.953 1 89.81 168 GLY A CA 1
ATOM 1310 C C . GLY A 1 168 ? -3.311 -18.531 -21.547 1 89.81 168 GLY A C 1
ATOM 1311 O O . GLY A 1 168 ? -3.471 -19.188 -20.516 1 89.81 168 GLY A O 1
ATOM 1312 N N . TYR A 1 169 ? -2.234 -18.547 -22.359 1 86.88 169 TYR A N 1
ATOM 1313 C CA . TYR A 1 169 ? -1.203 -19.531 -22.062 1 86.88 169 TYR A CA 1
ATOM 1314 C C . TYR A 1 169 ? -0.063 -18.922 -21.266 1 86.88 169 TYR A C 1
ATOM 1316 O O . TYR A 1 169 ? 0.363 -17.797 -21.547 1 86.88 169 TYR A O 1
ATOM 1324 N N . THR A 1 170 ? 0.416 -19.594 -20.281 1 84.69 170 THR A N 1
ATOM 1325 C CA . THR A 1 170 ? 1.484 -19.078 -19.438 1 84.69 170 THR A CA 1
ATOM 1326 C C . THR A 1 170 ? 2.84 -19.609 -19.891 1 84.69 170 THR A C 1
ATOM 1328 O O . THR A 1 170 ? 3.881 -19.047 -19.547 1 84.69 170 THR A O 1
ATOM 1331 N N . GLY A 1 171 ? 2.865 -20.703 -20.609 1 79.44 171 GLY A N 1
ATOM 1332 C CA . GLY A 1 171 ? 4.098 -21.375 -21 1 79.44 171 GLY A CA 1
ATOM 1333 C C . GLY A 1 171 ? 4.602 -22.344 -19.938 1 79.44 171 GLY A C 1
ATOM 1334 O O . GLY A 1 171 ? 5.551 -23.094 -20.188 1 79.44 171 GLY A O 1
ATOM 1335 N N . ALA A 1 172 ? 3.998 -22.359 -18.766 1 76.31 172 ALA A N 1
ATOM 1336 C CA . ALA A 1 172 ? 4.43 -23.234 -17.688 1 76.31 172 ALA A CA 1
ATOM 1337 C C . ALA A 1 172 ? 4.152 -24.703 -18.031 1 76.31 172 ALA A C 1
ATOM 1339 O O . ALA A 1 172 ? 4.809 -25.594 -17.5 1 76.31 172 ALA A O 1
ATOM 1340 N N . GLU A 1 173 ? 3.154 -24.922 -18.781 1 69.75 173 GLU A N 1
ATOM 1341 C CA . GLU A 1 173 ? 2.814 -26.266 -19.234 1 69.75 173 GLU A CA 1
ATOM 1342 C C . GLU A 1 173 ? 3.988 -26.906 -19.969 1 69.75 173 GLU A C 1
ATOM 1344 O O . GLU A 1 173 ? 4.137 -28.141 -19.938 1 69.75 173 GLU A O 1
ATOM 1349 N N . LEU A 1 174 ? 4.762 -26 -20.484 1 59.59 174 LEU A N 1
ATOM 1350 C CA . LEU A 1 174 ? 5.922 -26.516 -21.203 1 59.59 174 LEU A CA 1
ATOM 1351 C C . LEU A 1 174 ? 7.008 -26.969 -20.234 1 59.59 174 LEU A C 1
ATOM 1353 O O . LEU A 1 174 ? 7.82 -27.828 -20.562 1 59.59 174 LEU A O 1
ATOM 1357 N N . LYS A 1 175 ? 7.09 -26.328 -19.172 1 59.25 175 LYS A N 1
ATOM 1358 C CA . LYS A 1 175 ? 8.07 -26.688 -18.156 1 59.25 175 LYS A CA 1
ATOM 1359 C C . LYS A 1 175 ? 7.797 -28.078 -17.594 1 59.25 175 LYS A C 1
ATOM 1361 O O . LYS A 1 175 ? 8.727 -28.859 -17.375 1 59.25 175 LYS A O 1
ATOM 1366 N N . ASN A 1 176 ? 6.613 -28.391 -17.297 1 52.5 176 ASN A N 1
ATOM 1367 C CA . ASN A 1 176 ? 6.258 -29.719 -16.797 1 52.5 176 ASN A CA 1
ATOM 1368 C C . ASN A 1 176 ? 6.465 -30.797 -17.844 1 52.5 176 ASN A C 1
ATOM 1370 O O . ASN A 1 176 ? 6.793 -31.938 -17.516 1 52.5 176 ASN A O 1
ATOM 1374 N N . THR A 1 177 ? 6.215 -30.406 -19.078 1 49.94 177 THR A N 1
ATOM 1375 C CA . THR A 1 177 ? 6.375 -31.406 -20.125 1 49.94 177 THR A CA 1
ATOM 1376 C C . THR A 1 177 ? 7.852 -31.734 -20.344 1 49.94 177 THR A C 1
ATOM 1378 O O . THR A 1 177 ? 8.203 -32.875 -20.672 1 49.94 177 THR A O 1
ATOM 1381 N N . ARG A 1 178 ? 8.719 -30.781 -20.156 1 46.97 178 ARG A N 1
ATOM 1382 C CA . ARG A 1 178 ? 10.125 -31.078 -20.422 1 46.97 178 ARG A CA 1
ATOM 1383 C C . ARG A 1 178 ? 10.648 -32.125 -19.438 1 46.97 178 ARG A C 1
ATOM 1385 O O . ARG A 1 178 ? 11.586 -32.844 -19.75 1 46.97 178 ARG A O 1
ATOM 1392 N N . ILE A 1 179 ? 10.141 -32.062 -18.25 1 44.69 179 ILE A N 1
ATOM 1393 C CA . ILE A 1 179 ? 10.656 -33.062 -17.297 1 44.69 179 ILE A CA 1
ATOM 1394 C C . ILE A 1 179 ? 10.273 -34.469 -17.766 1 44.69 179 ILE A C 1
ATOM 1396 O O . ILE A 1 179 ? 11.094 -35.375 -17.703 1 44.69 179 ILE A O 1
ATOM 1400 N N . ASP A 1 180 ? 9.109 -34.531 -18.344 1 42.16 180 ASP A N 1
ATOM 1401 C CA . ASP A 1 180 ? 8.734 -35.875 -18.719 1 42.16 180 ASP A CA 1
ATOM 1402 C C . ASP A 1 180 ? 9.562 -36.375 -19.906 1 42.16 180 ASP A C 1
ATOM 1404 O O . ASP A 1 180 ? 9.727 -37.562 -20.109 1 42.16 180 ASP A O 1
ATOM 1408 N N . THR A 1 181 ? 10.102 -35.406 -20.656 1 42.62 181 THR A N 1
ATOM 1409 C CA . THR A 1 181 ? 10.836 -35.875 -21.812 1 42.62 181 THR A CA 1
ATOM 1410 C C . THR A 1 181 ? 12.18 -36.469 -21.406 1 42.62 181 THR A C 1
ATOM 1412 O O . THR A 1 181 ? 12.82 -37.156 -22.203 1 42.62 181 THR A O 1
ATOM 1415 N N . GLN A 1 182 ? 12.703 -36.062 -20.234 1 42.59 182 GLN A N 1
ATOM 1416 C CA . GLN A 1 182 ? 13.984 -36.688 -19.859 1 42.59 182 GLN A CA 1
ATOM 1417 C C . GLN A 1 182 ? 13.812 -38.156 -19.516 1 42.59 182 GLN A C 1
ATOM 1419 O O . GLN A 1 182 ? 14.805 -38.875 -19.359 1 42.59 182 GLN A O 1
ATOM 1424 N N . ILE A 1 183 ? 12.609 -38.562 -19.125 1 40.34 183 ILE A N 1
ATOM 1425 C CA . ILE A 1 183 ? 12.445 -39.969 -18.734 1 40.34 183 ILE A CA 1
ATOM 1426 C C . ILE A 1 183 ? 12.492 -40.844 -19.984 1 40.34 183 ILE A C 1
ATOM 1428 O O . ILE A 1 183 ? 12.5 -42.094 -19.875 1 40.34 183 ILE A O 1
ATOM 1432 N N . MET A 1 184 ? 12.305 -40.219 -21.172 1 37.47 184 MET A N 1
ATOM 1433 C CA . MET A 1 184 ? 12.273 -41.125 -22.312 1 37.47 184 MET A CA 1
ATOM 1434 C C . MET A 1 184 ? 13.68 -41.594 -22.672 1 37.47 184 MET A C 1
ATOM 1436 O O . MET A 1 184 ? 13.953 -41.938 -23.812 1 37.47 184 MET A O 1
ATOM 1440 N N . LYS A 1 185 ? 14.727 -41.344 -21.828 1 42.59 185 LYS A N 1
ATOM 1441 C CA . LYS A 1 185 ? 16 -41.938 -22.188 1 42.59 185 LYS A CA 1
ATOM 1442 C C . LYS A 1 185 ? 15.922 -43.469 -22.203 1 42.59 185 LYS A C 1
ATOM 1444 O O . LYS A 1 185 ? 15.328 -44.062 -21.312 1 42.59 185 LYS A O 1
ATOM 1449 N N . PHE A 1 186 ? 16.125 -44.125 -23.328 1 40.91 186 PHE A N 1
ATOM 1450 C CA . PHE A 1 186 ? 16.172 -45.5 -23.828 1 40.91 186 PHE A CA 1
ATOM 1451 C C . PHE A 1 186 ? 17 -46.375 -22.891 1 40.91 186 PHE A C 1
ATOM 1453 O O . PHE A 1 186 ? 18.062 -45.969 -22.422 1 40.91 186 PHE A O 1
ATOM 1460 N N . PRO A 1 187 ? 16.375 -47.312 -22.203 1 40.06 187 PRO A N 1
ATOM 1461 C CA . PRO A 1 187 ? 17.078 -48.344 -21.453 1 40.06 187 PRO A CA 1
ATOM 1462 C C . PRO A 1 187 ? 18.188 -49.031 -22.266 1 40.06 187 PRO A C 1
ATOM 1464 O O . PRO A 1 187 ? 17.922 -49.562 -23.344 1 40.06 187 PRO A O 1
ATOM 1467 N N . VAL A 1 188 ? 19.359 -48.469 -22.469 1 33.88 188 VAL A N 1
ATOM 1468 C CA . VAL A 1 188 ? 20.438 -49.219 -23.125 1 33.88 188 VAL A CA 1
ATOM 1469 C C . VAL A 1 188 ? 20.734 -50.469 -22.312 1 33.88 188 VAL A C 1
ATOM 1471 O O . VAL A 1 188 ? 21 -50.375 -21.109 1 33.88 188 VAL A O 1
ATOM 1474 N N . ASN A 1 189 ? 20.188 -51.562 -22.625 1 35.03 189 ASN A N 1
ATOM 1475 C CA . ASN A 1 189 ? 20.484 -52.938 -22.234 1 35.03 189 ASN A CA 1
ATOM 1476 C C . ASN A 1 189 ? 21.984 -53.25 -22.312 1 35.03 189 ASN A C 1
ATOM 1478 O O . ASN A 1 189 ? 22.594 -53.125 -23.391 1 35.03 189 ASN A O 1
ATOM 1482 N N . TYR A 1 190 ? 22.75 -52.781 -21.312 1 26.89 190 TYR A N 1
ATOM 1483 C CA . TYR A 1 190 ? 24.016 -53.5 -21.172 1 26.89 190 TYR A CA 1
ATOM 1484 C C . TYR A 1 190 ? 23.781 -54.938 -20.719 1 26.89 190 TYR A C 1
ATOM 1486 O O . TYR A 1 190 ? 22.812 -55.219 -20.016 1 26.89 190 TYR A O 1
ATOM 1494 N N . MET B 1 1 ? -4.676 35.844 -19.781 1 46.94 1 MET B N 1
ATOM 1495 C CA . MET B 1 1 ? -5.508 35.062 -18.875 1 46.94 1 MET B CA 1
ATOM 1496 C C . MET B 1 1 ? -5.492 33.594 -19.25 1 46.94 1 MET B C 1
ATOM 1498 O O . MET B 1 1 ? -5.484 32.719 -18.375 1 46.94 1 MET B O 1
ATOM 1502 N N . LEU B 1 2 ? -5.488 33.375 -20.547 1 57.31 2 LEU B N 1
ATOM 1503 C CA . LEU B 1 2 ? -5.52 32.031 -21.109 1 57.31 2 LEU B CA 1
ATOM 1504 C C . LEU B 1 2 ? -4.199 31.297 -20.859 1 57.31 2 LEU B C 1
ATOM 1506 O O . LEU B 1 2 ? -4.18 30.094 -20.625 1 57.31 2 LEU B O 1
ATOM 1510 N N . THR B 1 3 ? -3.234 32.094 -20.844 1 57.22 3 THR B N 1
ATOM 1511 C CA . THR B 1 3 ? -1.898 31.516 -20.719 1 57.22 3 THR B CA 1
ATOM 1512 C C . THR B 1 3 ? -1.667 30.969 -19.312 1 57.22 3 THR B C 1
ATOM 1514 O O . THR B 1 3 ? -1.112 29.875 -19.156 1 57.22 3 THR B O 1
ATOM 1517 N N . LEU B 1 4 ? -2.082 31.734 -18.344 1 56.06 4 LEU B N 1
ATOM 1518 C CA . LEU B 1 4 ? -1.886 31.297 -16.969 1 56.06 4 LEU B CA 1
ATOM 1519 C C . LEU B 1 4 ? -2.723 30.062 -16.672 1 56.06 4 LEU B C 1
ATOM 1521 O O . LEU B 1 4 ? -2.25 29.125 -16.016 1 56.06 4 LEU B O 1
ATOM 1525 N N . THR B 1 5 ? -3.934 30.062 -17.203 1 61.62 5 THR B N 1
ATOM 1526 C CA . THR B 1 5 ? -4.816 28.922 -17.031 1 61.62 5 THR B CA 1
ATOM 1527 C C . THR B 1 5 ? -4.223 27.672 -17.688 1 61.62 5 THR B C 1
ATOM 1529 O O . THR B 1 5 ? -4.301 26.578 -17.141 1 61.62 5 THR B O 1
ATOM 1532 N N . GLY B 1 6 ? -3.631 27.938 -18.781 1 61.44 6 GLY B N 1
ATOM 1533 C CA . GLY B 1 6 ? -3.006 26.828 -19.5 1 61.44 6 GLY B CA 1
ATOM 1534 C C . GLY B 1 6 ? -1.84 26.219 -18.734 1 61.44 6 GLY B C 1
ATOM 1535 O O . GLY B 1 6 ? -1.705 25 -18.688 1 61.44 6 GLY B O 1
ATOM 1536 N N . PHE B 1 7 ? -1.056 27.125 -18.25 1 64.94 7 PHE B N 1
ATOM 1537 C CA . PHE B 1 7 ? 0.121 26.688 -17.516 1 64.94 7 PHE B CA 1
ATOM 1538 C C . PHE B 1 7 ? -0.283 25.938 -16.25 1 64.94 7 PHE B C 1
ATOM 1540 O O . PHE B 1 7 ? 0.297 24.891 -15.938 1 64.94 7 PHE B O 1
ATOM 1547 N N . LEU B 1 8 ? -1.341 26.391 -15.617 1 69.06 8 LEU B N 1
ATOM 1548 C CA . LEU B 1 8 ? -1.819 25.766 -14.391 1 69.06 8 LEU B CA 1
ATOM 1549 C C . LEU B 1 8 ? -2.365 24.375 -14.664 1 69.06 8 LEU B C 1
ATOM 1551 O O . LEU B 1 8 ? -2.105 23.438 -13.906 1 69.06 8 LEU B O 1
ATOM 1555 N N . LEU B 1 9 ? -3.035 24.312 -15.703 1 73.06 9 LEU B N 1
ATOM 1556 C CA . LEU B 1 9 ? -3.58 23.016 -16.109 1 73.06 9 LEU B CA 1
ATOM 1557 C C . LEU B 1 9 ? -2.463 22.047 -16.469 1 73.06 9 LEU B C 1
ATOM 1559 O O . LEU B 1 9 ? -2.543 20.859 -16.172 1 73.06 9 LEU B O 1
ATOM 1563 N N . ALA B 1 10 ? -1.492 22.672 -17.047 1 74.69 10 ALA B N 1
ATOM 1564 C CA . ALA B 1 10 ? -0.351 21.844 -17.422 1 74.69 10 ALA B CA 1
ATOM 1565 C C . ALA B 1 10 ? 0.349 21.281 -16.188 1 74.69 10 ALA B C 1
ATOM 1567 O O . ALA B 1 10 ? 0.755 20.125 -16.172 1 74.69 10 ALA B O 1
ATOM 1568 N N . LEU B 1 11 ? 0.424 22.109 -15.203 1 74.38 11 LEU B N 1
ATOM 1569 C CA . LEU B 1 11 ? 1.085 21.656 -13.984 1 74.38 11 LEU B CA 1
ATOM 1570 C C . LEU B 1 11 ? 0.303 20.531 -13.32 1 74.38 11 LEU B C 1
ATOM 1572 O O . LEU B 1 11 ? 0.892 19.562 -12.836 1 74.38 11 LEU B O 1
ATOM 1576 N N . LEU B 1 12 ? -0.964 20.672 -13.406 1 77.44 12 LEU B N 1
ATOM 1577 C CA . LEU B 1 12 ? -1.793 19.641 -12.797 1 77.44 12 LEU B CA 1
ATOM 1578 C C . LEU B 1 12 ? -1.726 18.344 -13.594 1 77.44 12 LEU B C 1
ATOM 1580 O O . LEU B 1 12 ? -1.748 17.25 -13.023 1 77.44 12 LEU B O 1
ATOM 1584 N N . LEU B 1 13 ? -1.521 18.562 -14.828 1 81.94 13 LEU B N 1
ATOM 1585 C CA . LEU B 1 13 ? -1.489 17.391 -15.703 1 81.94 13 LEU B CA 1
ATOM 1586 C C . LEU B 1 13 ? -0.17 16.641 -15.562 1 81.94 13 LEU B C 1
ATOM 1588 O O . LEU B 1 13 ? -0.071 15.477 -15.953 1 81.94 13 LEU B O 1
ATOM 1592 N N . ILE B 1 14 ? 0.734 17.328 -14.906 1 91.56 14 ILE B N 1
ATOM 1593 C CA . ILE B 1 14 ? 2.051 16.719 -14.773 1 91.56 14 ILE B CA 1
ATOM 1594 C C . ILE B 1 14 ? 2.094 15.844 -13.523 1 91.56 14 ILE B C 1
ATOM 1596 O O . ILE B 1 14 ? 2.969 14.984 -13.383 1 91.56 14 ILE B O 1
ATOM 1600 N N . ILE B 1 15 ? 1.114 15.977 -12.648 1 93.5 15 ILE B N 1
ATOM 1601 C CA . ILE B 1 15 ? 1.12 15.297 -11.352 1 93.5 15 ILE B CA 1
ATOM 1602 C C . ILE B 1 15 ? 1.153 13.789 -11.562 1 93.5 15 ILE B C 1
ATOM 1604 O O . ILE B 1 15 ? 1.98 13.086 -10.977 1 93.5 15 ILE B O 1
ATOM 1608 N N . PRO B 1 16 ? 0.281 13.258 -12.461 1 91 16 PRO B N 1
ATOM 1609 C CA . PRO B 1 16 ? 0.354 11.812 -12.68 1 91 16 PRO B CA 1
ATOM 1610 C C . PRO B 1 16 ? 1.711 11.367 -13.227 1 91 16 PRO B C 1
ATOM 1612 O O . PRO B 1 16 ? 2.191 10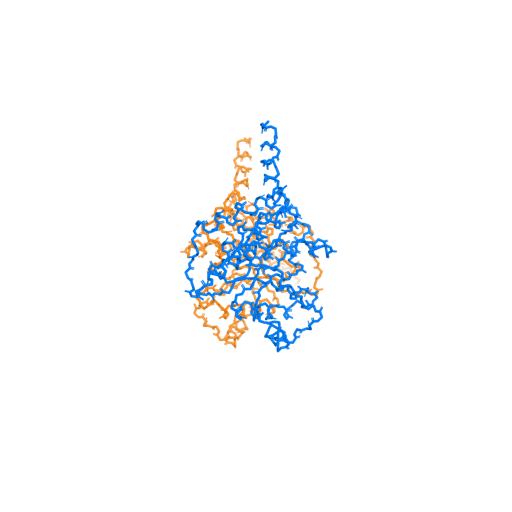.281 -12.883 1 91 16 PRO B O 1
ATOM 1615 N N . VAL B 1 17 ? 2.311 12.133 -14 1 92.69 17 VAL B N 1
ATOM 1616 C CA . VAL B 1 17 ? 3.625 11.82 -14.547 1 92.69 17 VAL B CA 1
ATOM 1617 C C . VAL B 1 17 ? 4.668 11.852 -13.438 1 92.69 17 VAL B C 1
ATOM 1619 O O . VAL B 1 17 ? 5.504 10.945 -13.336 1 92.69 17 VAL B O 1
ATOM 1622 N N . ARG B 1 18 ? 4.645 12.812 -12.586 1 95 18 ARG B N 1
ATOM 1623 C CA . ARG B 1 18 ? 5.57 12.93 -11.469 1 95 18 ARG B CA 1
ATOM 1624 C C . ARG B 1 18 ? 5.422 11.75 -10.508 1 95 18 ARG B C 1
ATOM 1626 O O . ARG B 1 18 ? 6.414 11.227 -10 1 95 18 ARG B O 1
ATOM 1633 N N . LEU B 1 19 ? 4.195 11.398 -10.305 1 95.56 19 LEU B N 1
ATOM 1634 C CA . LEU B 1 19 ? 3.936 10.25 -9.438 1 95.56 19 LEU B CA 1
ATOM 1635 C C . LEU B 1 19 ? 4.516 8.977 -10.039 1 95.56 19 LEU B C 1
ATOM 1637 O O . LEU B 1 19 ? 5.109 8.164 -9.328 1 95.56 19 LEU B O 1
ATOM 1641 N N . ALA B 1 20 ? 4.328 8.812 -11.32 1 90.81 20 ALA B N 1
ATOM 1642 C CA . ALA B 1 20 ? 4.871 7.648 -12.008 1 90.81 20 ALA B CA 1
ATOM 1643 C C . ALA B 1 20 ? 6.395 7.621 -11.93 1 90.81 20 ALA B C 1
ATOM 1645 O O . ALA B 1 20 ? 6.988 6.574 -11.672 1 90.81 20 ALA B O 1
ATOM 1646 N N . ILE B 1 21 ? 6.988 8.766 -12.117 1 94.56 21 ILE B N 1
ATOM 1647 C CA . ILE B 1 21 ? 8.438 8.891 -12.031 1 94.56 21 ILE B CA 1
ATOM 1648 C C . ILE B 1 21 ? 8.898 8.547 -10.617 1 94.56 21 ILE B C 1
ATOM 1650 O O . ILE B 1 21 ? 9.859 7.793 -10.43 1 94.56 21 ILE B O 1
ATOM 1654 N N . ALA B 1 22 ? 8.211 9.047 -9.617 1 96.75 22 ALA B N 1
ATOM 1655 C CA . ALA B 1 22 ? 8.555 8.766 -8.227 1 96.75 22 ALA B CA 1
ATOM 1656 C C . ALA B 1 22 ? 8.484 7.27 -7.934 1 96.75 22 ALA B C 1
ATOM 1658 O O . ALA B 1 22 ? 9.391 6.715 -7.305 1 96.75 22 ALA B O 1
ATOM 1659 N N . LYS B 1 23 ? 7.449 6.625 -8.406 1 93.5 23 LYS B N 1
ATOM 1660 C CA . LYS B 1 23 ? 7.258 5.195 -8.18 1 93.5 23 LYS B CA 1
ATOM 1661 C C . LYS B 1 23 ? 8.336 4.379 -8.883 1 93.5 23 LYS B C 1
ATOM 1663 O O . LYS B 1 23 ? 8.742 3.326 -8.391 1 93.5 23 LYS B O 1
ATOM 1668 N N . THR B 1 24 ? 8.789 4.902 -10.008 1 90.5 24 THR B N 1
ATOM 1669 C CA . THR B 1 24 ? 9.875 4.238 -10.719 1 90.5 24 THR B CA 1
ATOM 1670 C C . THR B 1 24 ? 11.195 4.418 -9.977 1 90.5 24 THR B C 1
ATOM 1672 O O . THR B 1 24 ? 11.992 3.479 -9.883 1 90.5 24 THR B O 1
ATOM 1675 N N . GLN B 1 25 ? 11.43 5.605 -9.477 1 94.5 25 GLN B N 1
ATOM 1676 C CA . GLN B 1 25 ? 12.672 5.914 -8.773 1 94.5 25 GLN B CA 1
ATOM 1677 C C . GLN B 1 25 ? 12.711 5.227 -7.41 1 94.5 25 GLN B C 1
ATOM 1679 O O . GLN B 1 25 ? 13.789 4.867 -6.93 1 94.5 25 GLN B O 1
ATOM 1684 N N . ALA B 1 26 ? 11.531 5.102 -6.777 1 96.25 26 ALA B N 1
ATOM 1685 C CA . ALA B 1 26 ? 11.391 4.441 -5.48 1 96.25 26 ALA B CA 1
ATOM 1686 C C . ALA B 1 26 ? 10.219 3.457 -5.488 1 96.25 26 ALA B C 1
ATOM 1688 O O . ALA B 1 26 ? 9.133 3.773 -5.012 1 96.25 26 ALA B O 1
ATOM 1689 N N . PRO B 1 27 ? 10.453 2.277 -5.98 1 91.75 27 PRO B N 1
ATOM 1690 C CA . PRO B 1 27 ? 9.367 1.303 -6.125 1 91.75 27 PRO B CA 1
ATOM 1691 C C . PRO B 1 27 ? 8.797 0.859 -4.781 1 91.75 27 PRO B C 1
ATOM 1693 O O . PRO B 1 27 ? 7.66 0.379 -4.723 1 91.75 27 PRO B O 1
ATOM 1696 N N . LEU B 1 28 ? 9.609 1.047 -3.76 1 94.12 28 LEU B N 1
ATOM 1697 C CA . LEU B 1 28 ? 9.164 0.716 -2.412 1 94.12 28 LEU B CA 1
ATOM 1698 C C . LEU B 1 28 ? 9.164 1.952 -1.519 1 94.12 28 LEU B C 1
ATOM 1700 O O . LEU B 1 28 ? 10 2.846 -1.689 1 94.12 28 LEU B O 1
ATOM 1704 N N . PRO B 1 29 ? 8.242 1.971 -0.554 1 97.44 29 PRO B N 1
ATOM 1705 C CA . PRO B 1 29 ? 8.234 3.117 0.358 1 97.44 29 PRO B CA 1
ATOM 1706 C C . PRO B 1 29 ? 9.531 3.254 1.149 1 97.44 29 PRO B C 1
ATOM 1708 O O . PRO B 1 29 ? 10.156 2.248 1.496 1 97.44 29 PRO B O 1
ATOM 1711 N N . GLN B 1 30 ? 9.836 4.527 1.452 1 98 30 GLN B N 1
ATOM 1712 C CA . GLN B 1 30 ? 11.102 4.855 2.102 1 98 30 GLN B CA 1
ATOM 1713 C C . GLN B 1 30 ? 10.875 5.406 3.506 1 98 30 GLN B C 1
ATOM 1715 O O . GLN B 1 30 ? 11.828 5.66 4.242 1 98 30 GLN B O 1
ATOM 1720 N N . ALA B 1 31 ? 9.656 5.617 3.906 1 98.69 31 ALA B N 1
ATOM 1721 C CA . ALA B 1 31 ? 9.258 6.133 5.215 1 98.69 31 ALA B CA 1
ATOM 1722 C C . ALA B 1 31 ? 7.77 5.918 5.461 1 98.69 31 ALA B C 1
ATOM 1724 O O . ALA B 1 31 ? 7.031 5.543 4.547 1 98.69 31 ALA B O 1
ATOM 1725 N N . PHE B 1 32 ? 7.402 6.094 6.715 1 98.69 32 PHE B N 1
ATOM 1726 C CA . PHE B 1 32 ? 5.996 6.059 7.094 1 98.69 32 PHE B CA 1
ATOM 1727 C C . PHE B 1 32 ? 5.461 7.465 7.32 1 98.69 32 PHE B C 1
ATOM 1729 O O . PHE B 1 32 ? 6.113 8.289 7.965 1 98.69 32 PHE B O 1
ATOM 1736 N N . LEU B 1 33 ? 4.395 7.77 6.766 1 98.88 33 LEU B N 1
ATOM 1737 C CA . LEU B 1 33 ? 3.584 8.914 7.16 1 98.88 33 LEU B CA 1
ATOM 1738 C C . LEU B 1 33 ? 2.248 8.461 7.738 1 98.88 33 LEU B C 1
ATOM 1740 O O . LEU B 1 33 ? 1.422 7.883 7.027 1 98.88 33 LEU B O 1
ATOM 1744 N N . THR B 1 34 ? 2.084 8.68 9.008 1 98.69 34 THR B N 1
ATOM 1745 C CA . THR B 1 34 ? 0.846 8.352 9.703 1 98.69 34 THR B CA 1
ATOM 1746 C C . THR B 1 34 ? 0.056 9.617 10.031 1 98.69 34 THR B C 1
ATOM 1748 O O . THR B 1 34 ? 0.555 10.508 10.719 1 98.69 34 THR B O 1
ATOM 1751 N N . LEU B 1 35 ? -1.163 9.68 9.484 1 97.94 35 LEU B N 1
ATOM 1752 C CA . LEU B 1 35 ? -2.025 10.82 9.789 1 97.94 35 LEU B CA 1
ATOM 1753 C C . LEU B 1 35 ? -2.697 10.641 11.148 1 97.94 35 LEU B C 1
ATOM 1755 O O . LEU B 1 35 ? -3.1 9.531 11.508 1 97.94 35 LEU B O 1
ATOM 1759 N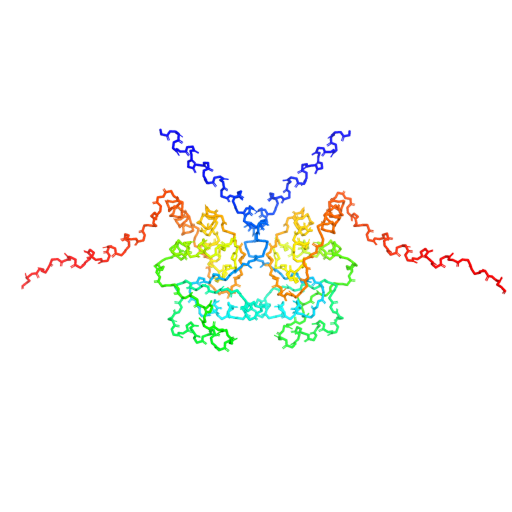 N . GLY B 1 36 ? -2.834 11.727 11.859 1 94.12 36 GLY B N 1
ATOM 1760 C CA . GLY B 1 36 ? -3.461 11.703 13.172 1 94.12 36 GLY B CA 1
ATOM 1761 C C . GLY B 1 36 ? -4.902 11.234 13.133 1 94.12 36 GLY B C 1
ATOM 1762 O O . GLY B 1 36 ? -5.547 11.266 12.078 1 94.12 36 GLY B O 1
ATOM 1763 N N . GLY B 1 37 ? -5.367 10.828 14.297 1 91.19 37 GLY B N 1
ATOM 1764 C CA . GLY B 1 37 ? -6.688 10.273 14.539 1 91.19 37 GLY B CA 1
ATOM 1765 C C . GLY B 1 37 ? -6.738 9.383 15.773 1 91.19 37 GLY B C 1
ATOM 1766 O O . GLY B 1 37 ? -6.27 9.773 16.844 1 91.19 37 GLY B O 1
ATOM 1767 N N . GLY B 1 38 ? -7.199 8.203 15.656 1 89 38 GLY B N 1
ATOM 1768 C CA . GLY B 1 38 ? -7.254 7.27 16.766 1 89 38 GLY B CA 1
ATOM 1769 C C . GLY B 1 38 ? -5.949 6.527 17 1 89 38 GLY B C 1
ATOM 1770 O O . GLY B 1 38 ? -5.07 6.531 16.125 1 89 38 GLY B O 1
ATOM 1771 N N . PRO B 1 39 ? -5.781 5.996 18.188 1 95.94 39 PRO B N 1
ATOM 1772 C CA . PRO B 1 39 ? -4.551 5.285 18.547 1 95.94 39 PRO B CA 1
ATOM 1773 C C . PRO B 1 39 ? -4.262 4.117 17.609 1 95.94 39 PRO B C 1
ATOM 1775 O O . PRO B 1 39 ? -3.1 3.738 17.422 1 95.94 39 PRO B O 1
ATOM 1778 N N . GLU B 1 40 ? -5.281 3.607 16.938 1 96.88 40 GLU B N 1
ATOM 1779 C CA . GLU B 1 40 ? -5.125 2.438 16.078 1 96.88 40 GLU B CA 1
ATOM 1780 C C . GLU B 1 40 ? -4.184 2.73 14.906 1 96.88 40 GLU B C 1
ATOM 1782 O O . GLU B 1 40 ? -3.451 1.848 14.461 1 96.88 40 GLU B O 1
ATOM 1787 N N . ARG B 1 41 ? -4.246 3.928 14.43 1 97.81 41 ARG B N 1
ATOM 1788 C CA . ARG B 1 41 ? -3.381 4.316 13.32 1 97.81 41 ARG B CA 1
ATOM 1789 C C . ARG B 1 41 ? -1.911 4.246 13.727 1 97.81 41 ARG B C 1
ATOM 1791 O O . ARG B 1 41 ? -1.079 3.73 12.977 1 97.81 41 ARG B O 1
ATOM 1798 N N . GLU B 1 42 ? -1.62 4.707 14.898 1 98.19 42 GLU B N 1
ATOM 1799 C CA . GLU B 1 42 ? -0.246 4.699 15.398 1 98.19 42 GLU B CA 1
ATOM 1800 C C . GLU B 1 42 ? 0.182 3.291 15.805 1 98.19 42 GLU B C 1
ATOM 1802 O O . GLU B 1 42 ? 1.338 2.908 15.609 1 98.19 42 GLU B O 1
ATOM 1807 N N . ILE B 1 43 ? -0.719 2.516 16.344 1 98 43 ILE B N 1
ATOM 1808 C CA . ILE B 1 43 ? -0.417 1.144 16.734 1 98 43 ILE B CA 1
ATOM 1809 C C . ILE B 1 43 ? -0.088 0.313 15.492 1 98 43 ILE B C 1
ATOM 1811 O O . ILE B 1 43 ? 0.911 -0.409 15.469 1 98 43 ILE B O 1
ATOM 1815 N N . LEU B 1 44 ? -0.929 0.442 14.445 1 97.44 44 LEU B N 1
ATOM 1816 C CA . LEU B 1 44 ? -0.64 -0.271 13.211 1 97.44 44 LEU B CA 1
ATOM 1817 C C . LEU B 1 44 ? 0.713 0.147 12.641 1 97.44 44 LEU B C 1
ATOM 1819 O O . LEU B 1 44 ? 1.487 -0.696 12.188 1 97.44 44 LEU B O 1
ATOM 1823 N N . THR B 1 45 ? 0.951 1.446 12.641 1 98.12 45 THR B N 1
ATOM 1824 C CA . THR B 1 45 ? 2.232 1.947 12.156 1 98.12 45 THR B CA 1
ATOM 1825 C C . THR B 1 45 ? 3.389 1.303 12.914 1 98.12 45 THR B C 1
ATOM 1827 O O . THR B 1 45 ? 4.359 0.846 12.305 1 98.12 45 THR B O 1
ATOM 1830 N N . ALA B 1 46 ? 3.258 1.234 14.227 1 98.12 46 ALA B N 1
ATOM 1831 C CA . ALA B 1 46 ? 4.312 0.653 15.055 1 98.12 46 ALA B CA 1
ATOM 1832 C C . ALA B 1 46 ? 4.523 -0.821 14.719 1 98.12 46 ALA B C 1
ATOM 1834 O O . ALA B 1 46 ? 5.66 -1.286 14.617 1 98.12 46 ALA B O 1
ATOM 1835 N N . GLU B 1 47 ? 3.461 -1.519 14.57 1 96.75 47 GLU B N 1
ATOM 1836 C CA . GLU B 1 47 ? 3.539 -2.938 14.227 1 96.75 47 GLU B CA 1
ATOM 1837 C C . GLU B 1 47 ? 4.242 -3.146 12.891 1 96.75 47 GLU B C 1
ATOM 1839 O O . GLU B 1 47 ? 5.121 -4.004 12.773 1 96.75 47 GLU B O 1
ATOM 1844 N N . LEU B 1 48 ? 3.875 -2.35 11.906 1 96.75 48 LEU B N 1
ATOM 1845 C CA . LEU B 1 48 ? 4.496 -2.465 10.586 1 96.75 48 LEU B CA 1
ATOM 1846 C C . LEU B 1 48 ? 5.961 -2.043 10.641 1 96.75 48 LEU B C 1
ATOM 1848 O O . LEU B 1 48 ? 6.816 -2.674 10.016 1 96.75 48 LEU B O 1
ATOM 1852 N N . ALA B 1 49 ? 6.219 -1.028 11.398 1 97.38 49 ALA B N 1
ATOM 1853 C CA . ALA B 1 49 ? 7.555 -0.442 11.461 1 97.38 49 ALA B CA 1
ATOM 1854 C C . ALA B 1 49 ? 8.555 -1.42 12.07 1 97.38 49 ALA B C 1
ATOM 1856 O O . ALA B 1 49 ? 9.758 -1.31 11.836 1 97.38 49 ALA B O 1
ATOM 1857 N N . ARG B 1 50 ? 8.078 -2.348 12.82 1 96.44 50 ARG B N 1
ATOM 1858 C CA . ARG B 1 50 ? 8.961 -3.367 13.375 1 96.44 50 ARG B CA 1
ATOM 1859 C C . ARG B 1 50 ? 9.656 -4.156 12.273 1 96.44 50 ARG B C 1
ATOM 1861 O O . ARG B 1 50 ? 10.781 -4.633 12.453 1 96.44 50 ARG B O 1
ATOM 1868 N N . TRP B 1 51 ? 8.977 -4.27 11.148 1 94.69 51 TRP B N 1
ATOM 1869 C CA . TRP B 1 51 ? 9.523 -5.008 10.016 1 94.69 51 TRP B CA 1
ATOM 1870 C C . TRP B 1 51 ? 10.531 -4.164 9.25 1 94.69 51 TRP B C 1
ATOM 1872 O O . TRP B 1 51 ? 11.289 -4.684 8.43 1 94.69 51 TRP B O 1
ATOM 1882 N N . TYR B 1 52 ? 10.539 -2.818 9.523 1 95.5 52 TYR B N 1
ATOM 1883 C CA . TYR B 1 52 ? 11.367 -1.88 8.766 1 95.5 52 TYR B CA 1
ATOM 1884 C C . TYR B 1 52 ? 12.227 -1.038 9.703 1 95.5 52 TYR B C 1
ATOM 1886 O O . TYR B 1 52 ? 12.023 0.172 9.828 1 95.5 52 TYR B O 1
ATOM 1894 N N . PRO B 1 53 ? 13.297 -1.573 10.25 1 93.12 53 PRO B N 1
ATOM 1895 C CA . PRO B 1 53 ? 14.055 -0.866 11.281 1 93.12 53 PRO B CA 1
ATOM 1896 C C . PRO B 1 53 ? 14.75 0.387 10.75 1 93.12 53 PRO B C 1
ATOM 1898 O O . PRO B 1 53 ? 15.094 1.283 11.531 1 93.12 53 PRO B O 1
ATOM 1901 N N . SER B 1 54 ? 14.938 0.514 9.5 1 94.69 54 SER B N 1
ATOM 1902 C CA . SER B 1 54 ? 15.711 1.63 8.953 1 94.69 54 SER B CA 1
ATOM 1903 C C . SER B 1 54 ? 14.789 2.754 8.492 1 94.69 54 SER B C 1
ATOM 1905 O O . SER B 1 54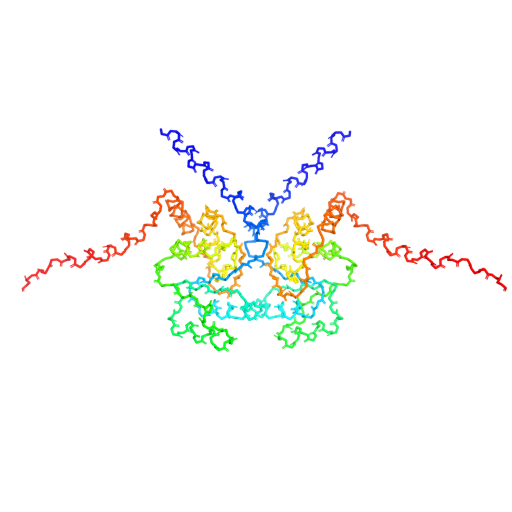 ? 15.258 3.854 8.18 1 94.69 54 SER B O 1
ATOM 1907 N N . LEU B 1 55 ? 13.461 2.496 8.398 1 97.44 55 LEU B N 1
ATOM 1908 C CA . LEU B 1 55 ? 12.555 3.518 7.883 1 97.44 55 LEU B CA 1
ATOM 1909 C C . LEU B 1 55 ? 12.188 4.52 8.977 1 97.44 55 LEU B C 1
ATOM 1911 O O . LEU B 1 55 ? 11.867 4.129 10.094 1 97.44 55 LEU B O 1
ATOM 1915 N N . GLU B 1 56 ? 12.281 5.793 8.617 1 98.5 56 GLU B N 1
ATOM 1916 C CA . GLU B 1 56 ? 11.828 6.859 9.508 1 98.5 56 GLU B CA 1
ATOM 1917 C C . GLU B 1 56 ? 10.305 6.922 9.555 1 98.5 56 GLU B C 1
ATOM 1919 O O . GLU B 1 56 ? 9.625 6.461 8.633 1 98.5 56 GLU B O 1
ATOM 1924 N N . ILE B 1 57 ? 9.797 7.441 10.688 1 98.69 57 ILE B N 1
ATOM 1925 C CA . ILE B 1 57 ? 8.359 7.473 10.93 1 98.69 57 ILE B CA 1
ATOM 1926 C C . ILE B 1 57 ? 7.918 8.906 11.227 1 98.69 57 ILE B C 1
ATOM 1928 O O . ILE B 1 57 ? 8.383 9.508 12.195 1 98.69 57 ILE B O 1
ATOM 1932 N N . TRP B 1 58 ? 7.102 9.43 10.391 1 98.62 58 TRP B N 1
ATOM 1933 C CA . TRP B 1 58 ? 6.461 10.711 10.664 1 98.62 58 TRP B CA 1
ATOM 1934 C C . TRP B 1 58 ? 5.008 10.523 11.078 1 98.62 58 TRP B C 1
ATOM 1936 O O . TRP B 1 58 ? 4.25 9.82 10.398 1 98.62 58 TRP B O 1
ATOM 1946 N N . VAL B 1 59 ? 4.629 11.078 12.18 1 98.38 59 VAL B N 1
ATOM 1947 C CA . VAL B 1 59 ? 3.244 11.133 12.641 1 98.38 59 VAL B CA 1
ATOM 1948 C C . VAL B 1 59 ? 2.742 12.578 12.609 1 98.38 59 VAL B C 1
ATOM 1950 O O . VAL B 1 59 ? 3.328 13.453 13.242 1 98.38 59 VAL B O 1
ATOM 1953 N N . SER B 1 60 ? 1.665 12.805 11.844 1 97.38 60 SER B N 1
ATOM 1954 C CA . SER B 1 60 ? 1.114 14.148 11.742 1 97.38 60 SER B CA 1
ATOM 1955 C C . SER B 1 60 ? -0.176 14.281 12.547 1 97.38 60 SER B C 1
ATOM 1957 O O . SER B 1 60 ? -1.135 13.539 12.312 1 97.38 60 SER B O 1
ATOM 1959 N N . SER B 1 61 ? -0.379 15.273 13.492 1 88.56 61 SER B N 1
ATOM 1960 C CA . SER B 1 61 ? -1.513 15.641 14.328 1 88.56 61 SER B CA 1
ATOM 1961 C C . SER B 1 61 ? -2.061 14.43 15.078 1 88.56 61 SER B C 1
ATOM 1963 O O . SER B 1 61 ? -3.275 14.281 15.219 1 88.56 61 SER B O 1
ATOM 1965 N N . GLY B 1 62 ? -1.501 13.578 15.633 1 84 62 GLY B N 1
ATOM 1966 C CA . GLY B 1 62 ? -1.876 12.359 16.328 1 84 62 GLY B CA 1
ATOM 1967 C C . GLY B 1 62 ? -2.229 12.586 17.781 1 84 62 GLY B C 1
ATOM 1968 O O . GLY B 1 62 ? -2.781 13.625 18.141 1 84 62 GLY B O 1
ATOM 1969 N N . LEU B 1 63 ? -2.135 11.57 18.5 1 93.25 63 LEU B N 1
ATOM 1970 C CA . LEU B 1 63 ? -2.287 11.633 19.953 1 93.25 63 LEU B CA 1
ATOM 1971 C C . LEU B 1 63 ? -1.289 12.609 20.562 1 93.25 63 LEU B C 1
ATOM 1973 O O . LEU B 1 63 ? -0.548 13.281 19.828 1 93.25 63 LEU B O 1
ATOM 1977 N N . SER B 1 64 ? -1.39 12.781 21.844 1 95.75 64 SER B N 1
ATOM 1978 C CA . SER B 1 64 ? -0.342 13.562 22.5 1 95.75 64 SER B CA 1
ATOM 1979 C C . SER B 1 64 ? 1.035 12.953 22.25 1 95.75 64 SER B C 1
ATOM 1981 O O . SER B 1 64 ? 1.161 11.742 22.078 1 95.75 64 SER B O 1
ATOM 1983 N N . PRO B 1 65 ? 2.021 13.82 22.172 1 96.44 65 PRO B N 1
ATOM 1984 C CA . PRO B 1 65 ? 3.371 13.281 21.969 1 96.44 65 PRO B CA 1
ATOM 1985 C C . PRO B 1 65 ? 3.721 12.18 22.969 1 96.44 65 PRO B C 1
ATOM 1987 O O . PRO B 1 65 ? 4.352 11.1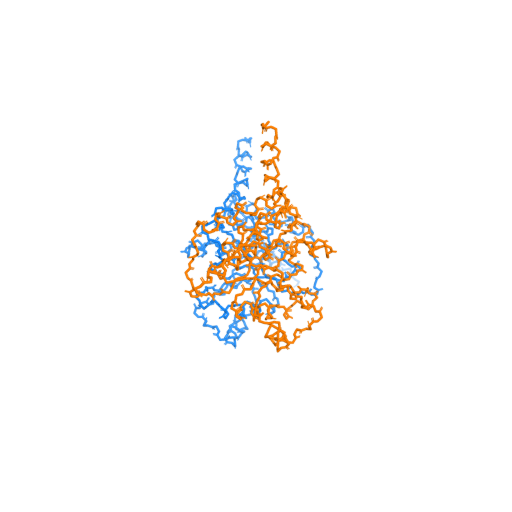88 22.609 1 96.44 65 PRO B O 1
ATOM 1990 N N . LYS B 1 66 ? 3.299 12.375 24.156 1 97.12 66 LYS B N 1
ATOM 1991 C CA . LYS B 1 66 ? 3.58 11.391 25.203 1 97.12 66 LYS B CA 1
ATOM 1992 C C . LYS B 1 66 ? 2.938 10.047 24.859 1 97.12 66 LYS B C 1
ATOM 1994 O O . LYS B 1 66 ? 3.586 9 24.953 1 97.12 66 LYS B O 1
ATOM 1999 N N . GLU B 1 67 ? 1.678 10.07 24.469 1 97.69 67 GLU B N 1
ATOM 2000 C CA . GLU B 1 67 ? 0.958 8.852 24.125 1 97.69 67 GLU B CA 1
ATOM 2001 C C . GLU B 1 67 ? 1.554 8.195 22.875 1 97.69 67 GLU B C 1
ATOM 2003 O O . GLU B 1 67 ? 1.698 6.969 22.828 1 97.69 67 GLU B O 1
ATOM 2008 N N . THR B 1 68 ? 1.851 9.047 21.906 1 97.88 68 THR B N 1
ATOM 2009 C CA . THR B 1 68 ? 2.465 8.539 20.688 1 97.88 68 THR B CA 1
ATOM 2010 C C . THR B 1 68 ? 3.793 7.852 20.984 1 97.88 68 THR B C 1
ATOM 2012 O O . THR B 1 68 ? 4.027 6.723 20.547 1 97.88 68 THR B O 1
ATOM 2015 N N . ARG B 1 69 ? 4.648 8.469 21.766 1 97.81 69 ARG B N 1
ATOM 2016 C CA . ARG B 1 69 ? 5.945 7.898 22.109 1 97.81 69 ARG B CA 1
ATOM 2017 C C . ARG B 1 69 ? 5.777 6.582 22.875 1 97.81 69 ARG B C 1
ATOM 2019 O O . ARG B 1 69 ? 6.535 5.637 22.641 1 97.81 69 ARG B O 1
ATOM 2026 N N . MET B 1 70 ? 4.789 6.52 23.703 1 98.19 70 MET B N 1
ATOM 2027 C CA . MET B 1 70 ? 4.551 5.309 24.484 1 98.19 70 MET B CA 1
ATOM 2028 C C . MET B 1 70 ? 4.18 4.145 23.562 1 98.19 70 MET B C 1
ATOM 2030 O O . MET B 1 70 ? 4.66 3.023 23.766 1 98.19 70 MET B O 1
ATOM 2034 N N . ILE B 1 71 ? 3.334 4.406 22.625 1 97.94 71 ILE B N 1
ATOM 2035 C CA . ILE B 1 71 ? 2.902 3.379 21.688 1 97.94 71 ILE B CA 1
ATOM 2036 C C . ILE B 1 71 ? 4.113 2.814 20.953 1 97.94 71 ILE B C 1
ATOM 2038 O O . ILE B 1 71 ? 4.297 1.597 20.875 1 97.94 71 ILE B O 1
ATOM 2042 N N . PHE B 1 72 ? 4.973 3.682 20.438 1 98.25 72 PHE B N 1
ATOM 2043 C CA . PHE B 1 72 ? 6.102 3.242 19.641 1 98.25 72 PHE B CA 1
ATOM 2044 C C . PHE B 1 72 ? 7.176 2.605 20.5 1 98.25 72 PHE B C 1
ATOM 2046 O O . PHE B 1 72 ? 7.793 1.611 20.125 1 98.25 72 PHE B O 1
ATOM 2053 N N . GLN B 1 73 ? 7.363 3.143 21.703 1 98 73 GLN B N 1
ATOM 2054 C CA . GLN B 1 73 ? 8.312 2.547 22.641 1 98 73 GLN B CA 1
ATOM 2055 C C . GLN B 1 73 ? 7.887 1.137 23.031 1 98 73 GLN B C 1
ATOM 2057 O O . GLN B 1 73 ? 8.711 0.222 23.078 1 98 73 GLN B O 1
ATOM 2062 N N . THR B 1 74 ? 6.652 0.966 23.312 1 97.62 74 THR B N 1
ATOM 2063 C CA . THR B 1 74 ? 6.113 -0.328 23.719 1 97.62 74 THR B CA 1
ATOM 2064 C C . THR B 1 74 ? 6.285 -1.355 22.609 1 97.62 74 THR B C 1
ATOM 2066 O O . THR B 1 74 ? 6.484 -2.543 22.875 1 97.62 74 THR B O 1
ATOM 2069 N N . ALA B 1 75 ? 6.277 -0.856 21.406 1 96.81 75 ALA B N 1
ATOM 2070 C CA . ALA B 1 75 ? 6.422 -1.737 20.25 1 96.81 75 ALA B CA 1
ATOM 2071 C C . ALA B 1 75 ? 7.891 -2.006 19.938 1 96.81 75 ALA B C 1
ATOM 2073 O O . ALA B 1 75 ? 8.211 -2.705 18.984 1 96.81 75 ALA B O 1
ATOM 2074 N N . GLY B 1 76 ? 8.789 -1.422 20.703 1 97.25 76 GLY B N 1
ATOM 2075 C CA . GLY B 1 76 ? 10.219 -1.648 20.5 1 97.25 76 GLY B CA 1
ATOM 2076 C C . GLY B 1 76 ? 10.82 -0.763 19.438 1 97.25 76 GLY B C 1
ATOM 2077 O O . GLY B 1 76 ? 11.875 -1.077 18.875 1 97.25 76 GLY B O 1
ATOM 2078 N N . ILE B 1 77 ? 10.141 0.273 19.062 1 97.75 77 ILE B N 1
ATOM 2079 C CA . ILE B 1 77 ? 10.617 1.193 18.047 1 97.75 77 ILE B CA 1
ATOM 2080 C C . ILE B 1 77 ? 11.492 2.27 18.672 1 97.75 77 ILE B C 1
ATOM 2082 O O . ILE B 1 77 ? 11.109 2.885 19.672 1 97.75 77 ILE B O 1
ATOM 2086 N N . SER B 1 78 ? 12.703 2.484 18.156 1 97.5 78 SER B N 1
ATOM 2087 C CA . SER B 1 78 ? 13.562 3.562 18.625 1 97.5 78 SER B CA 1
ATOM 2088 C C . SER B 1 78 ? 12.914 4.926 18.406 1 97.5 78 SER B C 1
ATOM 2090 O O . SER B 1 78 ? 12.469 5.242 17.297 1 97.5 78 SER B O 1
ATOM 2092 N N . LEU B 1 79 ? 12.93 5.719 19.391 1 97.56 79 LEU B N 1
ATOM 2093 C CA . LEU B 1 79 ? 12.281 7.027 19.312 1 97.56 79 LEU B CA 1
ATOM 2094 C C . LEU B 1 79 ? 13.109 7.988 18.469 1 97.56 79 LEU B C 1
ATOM 2096 O O . LEU B 1 79 ? 12.617 9.039 18.047 1 97.56 79 LEU B O 1
ATOM 2100 N N . THR B 1 80 ? 14.32 7.633 18.109 1 97.56 80 THR B N 1
ATOM 2101 C CA . THR B 1 80 ? 15.172 8.477 17.281 1 97.56 80 THR B CA 1
ATOM 2102 C C . THR B 1 80 ? 14.656 8.516 15.844 1 97.56 80 THR B C 1
ATOM 2104 O O . THR B 1 80 ? 14.984 9.43 15.086 1 97.56 80 THR B O 1
ATOM 2107 N N . ARG B 1 81 ? 13.859 7.531 15.469 1 97.12 81 ARG B N 1
ATOM 2108 C CA . ARG B 1 81 ? 13.367 7.551 14.094 1 97.12 81 ARG B CA 1
ATOM 2109 C C . ARG B 1 81 ? 11.906 7.996 14.039 1 97.12 81 ARG B C 1
ATOM 2111 O O . ARG B 1 81 ? 11.289 7.961 12.977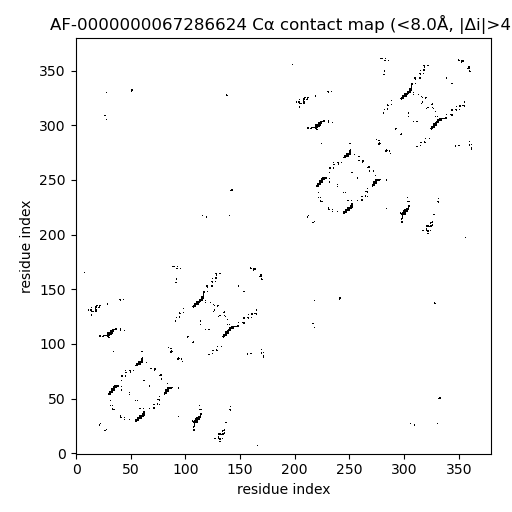 1 97.12 81 ARG B O 1
ATOM 2118 N N . LEU B 1 82 ? 11.398 8.359 15.227 1 98.31 82 LEU B N 1
ATOM 2119 C CA . LEU B 1 82 ? 10.023 8.844 15.312 1 98.31 82 LEU B CA 1
ATOM 2120 C C . LEU B 1 82 ? 9.969 10.367 15.289 1 98.31 82 LEU B C 1
ATOM 2122 O O . LEU B 1 82 ? 10.555 11.023 16.156 1 98.31 82 LEU B O 1
ATOM 2126 N N . HIS B 1 83 ? 9.32 10.922 14.312 1 98.19 83 HIS B N 1
ATOM 2127 C CA . HIS B 1 83 ? 9.141 12.359 14.164 1 98.19 83 HIS B CA 1
ATOM 2128 C C . HIS B 1 83 ? 7.676 12.758 14.32 1 98.19 83 HIS B C 1
ATOM 2130 O O . HIS B 1 83 ? 6.844 12.406 13.477 1 98.19 83 HIS B O 1
ATOM 2136 N N . ILE B 1 84 ? 7.406 13.477 15.359 1 97.62 84 ILE B N 1
ATOM 2137 C CA . ILE B 1 84 ? 6.035 13.906 15.617 1 97.62 84 ILE B CA 1
ATOM 2138 C C . ILE B 1 84 ? 5.848 15.344 15.141 1 97.62 84 ILE B C 1
ATOM 2140 O O . ILE B 1 84 ? 6.527 16.266 15.617 1 97.62 84 ILE B O 1
ATOM 2144 N N . ASN B 1 85 ? 4.953 15.516 14.164 1 95.94 85 ASN B N 1
ATOM 2145 C CA . ASN B 1 85 ? 4.629 16.828 13.609 1 95.94 85 ASN B CA 1
ATOM 2146 C C . ASN B 1 85 ? 3.365 17.406 14.234 1 95.94 85 ASN B C 1
ATOM 2148 O O . ASN B 1 85 ? 2.293 16.797 14.148 1 95.94 85 ASN B O 1
ATOM 2152 N N . ARG B 1 86 ? 3.479 18.562 14.789 1 94.69 86 ARG B N 1
ATOM 2153 C CA . ARG B 1 86 ? 2.338 19.188 15.461 1 94.69 86 ARG B CA 1
ATOM 2154 C C . ARG B 1 86 ? 1.941 20.484 14.781 1 94.69 86 ARG B C 1
ATOM 2156 O O . ARG B 1 86 ? 1.187 21.281 15.344 1 94.69 86 ARG B O 1
ATOM 2163 N N . ARG B 1 87 ? 2.43 20.703 13.617 1 92.94 87 ARG B N 1
ATOM 2164 C CA . ARG B 1 87 ? 2.164 21.953 12.906 1 92.94 87 ARG B CA 1
ATOM 2165 C C . ARG B 1 87 ? 0.847 21.875 12.141 1 92.94 87 ARG B C 1
ATOM 2167 O O . ARG B 1 87 ? 0.281 22.906 11.766 1 92.94 87 ARG B O 1
ATOM 2174 N N . ALA B 1 88 ? 0.378 20.688 11.852 1 94.81 88 ALA B N 1
ATOM 2175 C CA . ALA B 1 88 ? -0.839 20.531 11.062 1 94.81 88 ALA B CA 1
ATOM 2176 C C . ALA B 1 88 ? -2.076 20.906 11.875 1 94.81 88 ALA B C 1
ATOM 2178 O O . ALA B 1 88 ? -2.172 20.562 13.055 1 94.81 88 ALA B O 1
ATOM 2179 N N . VAL B 1 89 ? -3.016 21.594 11.195 1 91.75 89 VAL B N 1
ATOM 2180 C CA . VAL B 1 89 ? -4.238 21.969 11.891 1 91.75 89 VAL B CA 1
ATOM 2181 C C . VAL B 1 89 ? -5.449 21.375 11.18 1 91.75 89 VAL B C 1
ATOM 2183 O O . VAL B 1 89 ? -6.574 21.453 11.672 1 91.75 89 VAL B O 1
ATOM 2186 N N . ASP B 1 90 ? -5.289 20.812 10.008 1 92.5 90 ASP B N 1
ATOM 2187 C CA . ASP B 1 90 ? -6.328 20.094 9.273 1 92.5 90 ASP B CA 1
ATOM 2188 C C . ASP B 1 90 ? -5.719 19.062 8.328 1 92.5 90 ASP B C 1
ATOM 2190 O O . ASP B 1 90 ? -4.5 18.875 8.312 1 92.5 90 ASP B O 1
ATOM 2194 N N . THR B 1 91 ? -6.543 18.406 7.586 1 92.81 91 THR B N 1
ATOM 2195 C CA . THR B 1 91 ? -6.09 17.281 6.785 1 92.81 91 THR B CA 1
ATOM 2196 C C . THR B 1 91 ? -5.125 17.734 5.699 1 92.81 91 THR B C 1
ATOM 2198 O O . THR B 1 91 ? -4.133 17.062 5.418 1 92.81 91 THR B O 1
ATOM 2201 N N . VAL B 1 92 ? -5.355 18.844 5.125 1 95.94 92 VAL B N 1
ATOM 2202 C CA . VAL B 1 92 ? -4.496 19.359 4.066 1 95.94 92 VAL B CA 1
ATOM 2203 C C . VAL B 1 92 ? -3.117 19.703 4.633 1 95.94 92 VAL B C 1
ATOM 2205 O O . VAL B 1 92 ? -2.096 19.328 4.055 1 95.94 92 VAL B O 1
ATOM 2208 N N . THR B 1 93 ? -3.125 20.328 5.789 1 96.38 93 THR B N 1
ATOM 2209 C CA . THR B 1 93 ? -1.863 20.766 6.375 1 96.38 93 THR B CA 1
ATOM 2210 C C . THR B 1 93 ? -1.097 19.578 6.949 1 96.38 93 THR B C 1
ATOM 2212 O O . THR B 1 93 ? 0.102 19.672 7.223 1 96.38 93 THR B O 1
ATOM 2215 N N . ASN B 1 94 ? -1.732 18.453 7.176 1 96.5 94 ASN B N 1
ATOM 2216 C CA . ASN B 1 94 ? -1.014 17.219 7.512 1 96.5 94 ASN B CA 1
ATOM 2217 C C . ASN B 1 94 ? 0.029 16.875 6.453 1 96.5 94 ASN B C 1
ATOM 2219 O O . ASN B 1 94 ? 1.073 16.297 6.77 1 96.5 94 ASN B O 1
ATOM 2223 N N . PHE B 1 95 ? -0.274 17.203 5.211 1 98.06 95 PHE B N 1
ATOM 2224 C CA . PHE B 1 95 ? 0.624 16.891 4.105 1 98.06 95 PHE B CA 1
ATOM 2225 C C . PHE B 1 95 ? 1.565 18.062 3.822 1 98.06 95 PHE B C 1
ATOM 2227 O O . PHE B 1 95 ? 2.783 17.875 3.75 1 98.06 95 PHE B O 1
ATOM 2234 N N . THR B 1 96 ? 1.037 19.25 3.764 1 97.25 96 THR B N 1
ATOM 2235 C CA . THR B 1 96 ? 1.835 20.391 3.311 1 97.25 96 THR B CA 1
ATOM 2236 C C . THR B 1 96 ? 2.926 20.719 4.324 1 97.25 96 THR B C 1
ATOM 2238 O O . THR B 1 96 ? 4.016 21.156 3.949 1 97.25 96 THR B O 1
ATOM 2241 N N . SER B 1 97 ? 2.68 20.469 5.562 1 96.81 97 SER B N 1
ATOM 2242 C CA . SER B 1 97 ? 3.623 20.859 6.609 1 96.81 97 SER B CA 1
ATOM 2243 C C . SER B 1 97 ? 4.836 19.922 6.625 1 96.81 97 SER B C 1
ATOM 2245 O O . SER B 1 97 ? 5.848 20.234 7.262 1 96.81 97 SER B O 1
ATOM 2247 N N . LEU B 1 98 ? 4.789 18.828 5.887 1 97.94 98 LEU B N 1
ATOM 2248 C CA . LEU B 1 98 ? 5.859 17.844 5.973 1 97.94 98 LEU B CA 1
ATOM 2249 C C . LEU B 1 98 ? 6.602 17.719 4.645 1 97.94 98 LEU B C 1
ATOM 2251 O O . LEU B 1 98 ? 7.609 17.016 4.555 1 97.94 98 LEU B O 1
ATOM 2255 N N . VAL B 1 99 ? 6.164 18.406 3.637 1 97.62 99 VAL B N 1
ATOM 2256 C CA . VAL B 1 99 ? 6.73 18.281 2.297 1 97.62 99 VAL B CA 1
ATOM 2257 C C . VAL B 1 99 ? 8.219 18.625 2.332 1 97.62 99 VAL B C 1
ATOM 2259 O O . VAL B 1 99 ? 9.039 17.891 1.76 1 97.62 99 VAL B O 1
ATOM 2262 N N . SER B 1 100 ? 8.555 19.703 3 1 96.75 100 SER B N 1
ATOM 2263 C CA . SER B 1 100 ? 9.953 20.141 3.059 1 96.75 100 SER B CA 1
ATOM 2264 C C . SER B 1 100 ? 10.836 19.078 3.707 1 96.75 100 SER B C 1
ATOM 2266 O O . SER B 1 100 ? 11.961 18.844 3.262 1 96.75 100 SER B O 1
ATOM 2268 N N . GLU B 1 101 ? 10.359 18.438 4.754 1 97.5 101 GLU B N 1
ATOM 2269 C CA . GLU B 1 101 ? 11.117 17.391 5.438 1 97.5 101 GLU B CA 1
ATOM 2270 C C . GLU B 1 101 ? 11.352 16.203 4.516 1 97.5 101 GLU B C 1
ATOM 2272 O O . GLU B 1 101 ? 12.453 15.648 4.484 1 97.5 101 GLU B O 1
ATOM 2277 N N . PHE B 1 102 ? 10.352 15.812 3.771 1 98.44 102 PHE B N 1
ATOM 2278 C CA . PHE B 1 102 ? 10.484 14.68 2.865 1 98.44 102 PHE B CA 1
ATOM 2279 C C . PHE B 1 102 ? 11.484 14.984 1.755 1 98.44 102 PHE B C 1
ATOM 2281 O O . PHE B 1 102 ? 12.32 14.148 1.418 1 98.44 102 PHE B O 1
ATOM 2288 N N . LYS B 1 103 ? 11.422 16.172 1.241 1 97.69 103 LYS B N 1
ATOM 2289 C CA . LYS B 1 103 ? 12.336 16.562 0.181 1 97.69 103 LYS B CA 1
ATOM 2290 C C . LYS B 1 103 ? 13.773 16.625 0.693 1 97.69 103 LYS B C 1
ATOM 2292 O O . LYS B 1 103 ? 14.695 16.156 0.024 1 97.69 103 LYS B O 1
ATOM 2297 N N . GLN B 1 104 ? 13.922 17.203 1.849 1 97.31 104 GLN B N 1
ATOM 2298 C CA . GLN B 1 104 ? 15.25 17.312 2.445 1 97.31 104 GLN B CA 1
ATOM 2299 C C . GLN B 1 104 ? 15.867 15.945 2.697 1 97.31 104 GLN B C 1
ATOM 2301 O O . GLN B 1 104 ? 17.078 15.781 2.588 1 97.31 104 GLN B O 1
ATOM 2306 N N . ASN B 1 105 ? 15.039 14.977 2.973 1 97.62 105 ASN B N 1
ATOM 2307 C CA . ASN B 1 105 ? 15.508 13.625 3.252 1 97.62 105 ASN B CA 1
ATOM 2308 C C . ASN B 1 105 ? 15.484 12.758 1.999 1 97.62 105 ASN B C 1
ATOM 2310 O O . ASN B 1 105 ? 15.672 11.539 2.078 1 97.62 105 ASN B O 1
ATOM 2314 N N . HIS B 1 106 ? 15.125 13.305 0.866 1 97.81 106 HIS B N 1
ATOM 2315 C CA . HIS B 1 106 ? 15.125 12.641 -0.435 1 97.81 106 HIS B CA 1
ATOM 2316 C C . HIS B 1 106 ? 14.148 11.469 -0.459 1 97.81 106 HIS B C 1
ATOM 2318 O O . HIS B 1 106 ? 14.438 10.43 -1.05 1 97.81 106 HIS B O 1
ATOM 2324 N N . ILE B 1 107 ? 13.078 11.648 0.289 1 98.31 107 ILE B N 1
ATOM 2325 C CA . ILE B 1 107 ? 12.016 10.648 0.296 1 98.31 107 ILE B CA 1
ATOM 2326 C C . ILE B 1 107 ? 11.117 10.844 -0.92 1 98.31 107 ILE B C 1
ATOM 2328 O O . ILE B 1 107 ? 10.57 11.93 -1.13 1 98.31 107 ILE B O 1
ATOM 2332 N N . LYS B 1 108 ? 10.938 9.766 -1.68 1 98.5 108 LYS B N 1
ATOM 2333 C CA . LYS B 1 108 ? 10.141 9.844 -2.898 1 98.5 108 LYS B CA 1
ATOM 2334 C C . LYS B 1 108 ? 8.938 8.906 -2.828 1 98.5 108 LYS B C 1
ATOM 2336 O O . LYS B 1 108 ? 8.094 8.898 -3.725 1 98.5 108 LYS B O 1
ATOM 2341 N N . HIS B 1 109 ? 8.828 8.141 -1.82 1 98.69 109 HIS B N 1
ATOM 2342 C CA . HIS B 1 109 ? 7.77 7.148 -1.692 1 98.69 109 HIS B CA 1
ATOM 2343 C C . HIS B 1 109 ? 7.473 6.844 -0.228 1 98.69 109 HIS B C 1
ATOM 2345 O O . HIS B 1 109 ? 8.367 6.465 0.527 1 98.69 109 HIS B O 1
ATOM 2351 N N . LEU B 1 110 ? 6.215 7.07 0.177 1 98.75 110 LEU B N 1
ATOM 2352 C CA . LEU B 1 110 ? 5.805 6.906 1.567 1 98.75 110 LEU B CA 1
ATOM 2353 C C . LEU B 1 110 ? 4.789 5.773 1.704 1 98.75 110 LEU B C 1
ATOM 2355 O O . LEU B 1 110 ? 3.957 5.57 0.818 1 98.75 110 LEU B O 1
ATOM 2359 N N . TYR B 1 111 ? 4.867 5.031 2.85 1 98.69 111 TYR B N 1
ATOM 2360 C CA . TYR B 1 111 ? 3.631 4.441 3.354 1 98.69 111 TYR B CA 1
ATOM 2361 C C . TYR B 1 111 ? 2.709 5.512 3.926 1 98.69 111 TYR B C 1
ATOM 2363 O O . TYR B 1 111 ? 3.129 6.328 4.75 1 98.69 111 TYR B O 1
ATOM 2371 N N . LEU B 1 112 ? 1.542 5.555 3.451 1 98.69 112 LEU B N 1
ATOM 2372 C CA . LEU B 1 112 ? 0.523 6.449 3.992 1 98.69 112 LEU B CA 1
ATOM 2373 C C . LEU B 1 112 ? -0.478 5.676 4.848 1 98.69 112 LEU B C 1
ATOM 2375 O O . LEU B 1 112 ? -1.197 4.812 4.336 1 98.69 112 LEU B O 1
ATOM 2379 N N . ILE B 1 113 ? -0.509 6.027 6.145 1 98.5 113 ILE B N 1
ATOM 2380 C CA . ILE B 1 113 ? -1.307 5.246 7.082 1 98.5 113 ILE B CA 1
ATOM 2381 C C . ILE B 1 113 ? -2.4 6.125 7.684 1 98.5 113 ILE B C 1
ATOM 2383 O O . ILE B 1 113 ? -2.121 7.207 8.203 1 98.5 113 ILE B O 1
ATOM 2387 N N . THR B 1 114 ? -3.6 5.699 7.574 1 97.56 114 THR B N 1
ATOM 2388 C CA . THR B 1 114 ? -4.758 6.281 8.242 1 97.56 114 THR B CA 1
ATOM 2389 C C . THR B 1 114 ? -5.926 5.301 8.25 1 97.56 114 THR B C 1
ATOM 2391 O O . THR B 1 114 ? -5.773 4.141 7.859 1 97.56 114 THR B O 1
ATOM 2394 N N . SER B 1 115 ? -7.043 5.723 8.836 1 96.5 115 SER B N 1
ATOM 2395 C CA . SER B 1 115 ? -8.219 4.867 8.898 1 96.5 115 SER B CA 1
ATOM 2396 C C . SER B 1 115 ? -8.867 4.719 7.523 1 96.5 115 SER B C 1
ATOM 2398 O O . SER B 1 115 ? -8.758 5.609 6.68 1 96.5 115 SER B O 1
ATOM 2400 N N . ASP B 1 116 ? -9.586 3.602 7.359 1 95.06 116 ASP B N 1
ATOM 2401 C CA . ASP B 1 116 ? -10.172 3.293 6.062 1 95.06 116 ASP B CA 1
ATOM 2402 C C . ASP B 1 116 ? -11.188 4.359 5.652 1 95.06 116 ASP B C 1
ATOM 2404 O O . ASP B 1 116 ? -11.242 4.754 4.484 1 95.06 116 ASP B O 1
ATOM 2408 N N . PHE B 1 117 ? -11.961 4.883 6.566 1 94.06 117 PHE B N 1
ATOM 2409 C CA . PHE B 1 117 ? -12.977 5.871 6.227 1 94.06 117 PHE B CA 1
ATOM 2410 C C . PHE B 1 117 ? -12.336 7.176 5.773 1 94.06 117 PHE B C 1
ATOM 2412 O O . PHE B 1 117 ? -12.945 7.953 5.035 1 94.06 117 PHE B O 1
ATOM 2419 N N . HIS B 1 118 ? -11.102 7.43 6.207 1 95.69 118 HIS B N 1
ATOM 2420 C CA . HIS B 1 118 ? -10.398 8.688 5.965 1 95.69 118 HIS B CA 1
ATOM 2421 C C . HIS B 1 118 ? -9.445 8.562 4.781 1 95.69 118 HIS B C 1
ATOM 2423 O O . HIS B 1 118 ? -8.969 9.57 4.254 1 95.69 118 HIS B O 1
ATOM 2429 N N . MET B 1 119 ? -9.195 7.363 4.32 1 96.44 119 MET B N 1
ATOM 2430 C CA . MET B 1 119 ? -8.156 7.098 3.33 1 96.44 119 MET B CA 1
ATOM 2431 C C . MET B 1 119 ? -8.531 7.688 1.975 1 96.44 119 MET B C 1
ATOM 2433 O O . MET B 1 119 ? -7.68 8.219 1.267 1 96.44 119 MET B O 1
ATOM 2437 N N . PRO B 1 120 ? -9.812 7.652 1.53 1 94 120 PRO B N 1
ATOM 2438 C CA . PRO B 1 120 ? -10.133 8.281 0.248 1 94 120 PRO B CA 1
ATOM 2439 C C . PRO B 1 120 ? -9.781 9.773 0.22 1 94 120 PRO B C 1
ATOM 2441 O O . PRO B 1 120 ? -9.203 10.25 -0.758 1 94 120 PRO B O 1
ATOM 2444 N N . ARG B 1 121 ? -10.117 10.461 1.29 1 95.25 121 ARG B N 1
ATOM 2445 C CA . ARG B 1 121 ? -9.781 11.875 1.403 1 95.25 121 ARG B CA 1
ATOM 2446 C C . ARG B 1 121 ? -8.266 12.078 1.459 1 95.25 121 ARG B C 1
ATOM 2448 O O . ARG B 1 121 ? -7.723 12.93 0.754 1 95.25 121 ARG B O 1
ATOM 2455 N N . ALA B 1 122 ? -7.59 11.281 2.246 1 97.38 122 ALA B N 1
ATOM 2456 C CA . ALA B 1 122 ? -6.137 11.359 2.381 1 97.38 122 ALA B CA 1
ATOM 2457 C C . ALA B 1 122 ? -5.449 11.133 1.039 1 97.38 122 ALA B C 1
ATOM 2459 O O . ALA B 1 122 ? -4.539 11.883 0.666 1 97.38 122 ALA B O 1
ATOM 2460 N N . GLN B 1 123 ? -5.934 10.141 0.321 1 97.12 123 GLN B N 1
ATOM 2461 C CA . GLN B 1 123 ? -5.328 9.805 -0.965 1 97.12 123 GLN B CA 1
ATOM 2462 C C . GLN B 1 123 ? -5.531 10.93 -1.976 1 97.12 123 GLN B C 1
ATOM 2464 O O . GLN B 1 123 ? -4.629 11.242 -2.758 1 97.12 123 GLN B O 1
ATOM 2469 N N . ALA B 1 124 ? -6.707 11.461 -1.987 1 95.88 124 ALA B N 1
ATOM 2470 C CA . ALA B 1 124 ? -6.996 12.547 -2.922 1 95.88 124 ALA B CA 1
ATOM 2471 C C . ALA B 1 124 ? -6.07 13.734 -2.684 1 95.88 124 ALA B C 1
ATOM 2473 O O . ALA B 1 124 ? -5.477 14.266 -3.627 1 95.88 124 ALA B O 1
ATOM 2474 N N . ILE B 1 125 ? -5.941 14.094 -1.485 1 97.38 125 ILE B N 1
ATOM 2475 C CA . ILE B 1 125 ? -5.113 15.234 -1.112 1 97.38 125 ILE B CA 1
ATOM 2476 C C . ILE B 1 125 ? -3.643 14.906 -1.369 1 97.38 125 ILE B C 1
ATOM 2478 O O . ILE B 1 125 ? -2.91 15.727 -1.934 1 97.38 125 ILE B O 1
ATOM 2482 N N . ALA B 1 126 ? -3.195 13.734 -0.939 1 98.31 126 ALA B N 1
ATOM 2483 C CA . ALA B 1 126 ? -1.816 13.297 -1.141 1 98.31 126 ALA B CA 1
ATOM 2484 C C . ALA B 1 126 ? -1.448 13.312 -2.621 1 98.31 126 ALA B C 1
ATOM 2486 O O . ALA B 1 126 ? -0.335 13.695 -2.988 1 98.31 126 ALA B O 1
ATOM 2487 N N . THR B 1 127 ? -2.402 12.844 -3.436 1 97.06 127 THR B N 1
ATOM 2488 C CA . THR B 1 127 ? -2.158 12.828 -4.871 1 97.06 127 THR B CA 1
ATOM 2489 C C . THR B 1 127 ? -1.812 14.219 -5.383 1 97.06 127 THR B C 1
ATOM 2491 O O . THR B 1 127 ? -0.878 14.391 -6.168 1 97.06 127 THR B O 1
ATOM 2494 N N . ILE B 1 128 ? -2.48 15.188 -4.91 1 96.31 128 ILE B N 1
ATOM 2495 C CA . ILE B 1 128 ? -2.271 16.547 -5.375 1 96.31 128 ILE B CA 1
ATOM 2496 C C . ILE B 1 128 ? -1.008 17.125 -4.738 1 96.31 128 ILE B C 1
ATOM 2498 O O . ILE B 1 128 ? -0.101 17.578 -5.441 1 96.31 128 ILE B O 1
ATOM 2502 N N . ILE B 1 129 ? -0.876 17.062 -3.453 1 97.44 129 ILE B N 1
ATOM 2503 C CA . ILE B 1 129 ? 0.182 17.75 -2.725 1 97.44 129 ILE B CA 1
ATOM 2504 C C . ILE B 1 129 ? 1.495 16.984 -2.873 1 97.44 129 ILE B C 1
ATOM 2506 O O . ILE B 1 129 ? 2.475 17.516 -3.4 1 97.44 129 ILE B O 1
ATOM 2510 N N . LEU B 1 130 ? 1.553 15.719 -2.459 1 98.31 130 LEU B N 1
ATOM 2511 C CA . LEU B 1 130 ? 2.771 14.93 -2.58 1 98.31 130 LEU B CA 1
ATOM 2512 C C . LEU B 1 130 ? 3.121 14.688 -4.047 1 98.31 130 LEU B C 1
ATOM 2514 O O . LEU B 1 130 ? 4.289 14.797 -4.434 1 98.31 130 LEU B O 1
ATOM 2518 N N . GLY B 1 131 ? 2.086 14.383 -4.812 1 97.38 131 GLY B N 1
ATOM 2519 C CA . GLY B 1 131 ? 2.309 14.172 -6.234 1 97.38 131 GLY B CA 1
ATOM 2520 C C . GLY B 1 131 ? 2.953 15.367 -6.918 1 97.38 131 GLY B C 1
ATOM 2521 O O . GLY B 1 131 ? 3.867 15.203 -7.73 1 97.38 131 GLY B O 1
ATOM 2522 N N . SER B 1 132 ? 2.465 16.578 -6.613 1 96.19 132 SER B N 1
ATOM 2523 C CA . SER B 1 132 ? 3.021 17.781 -7.215 1 96.19 132 SER B CA 1
ATOM 2524 C C . SER B 1 132 ? 4.492 17.953 -6.848 1 96.19 132 SER B C 1
ATOM 2526 O O . SER B 1 132 ? 5.227 18.672 -7.523 1 96.19 132 SER B O 1
ATOM 2528 N N . GLN B 1 133 ? 4.918 17.281 -5.824 1 96.69 133 GLN B N 1
ATOM 2529 C CA . GLN B 1 133 ? 6.285 17.391 -5.336 1 96.69 133 GLN B CA 1
ATOM 2530 C C . GLN B 1 133 ? 7.117 16.172 -5.734 1 96.69 133 GLN B C 1
ATOM 2532 O O . GLN B 1 133 ? 8.266 16.047 -5.316 1 96.69 133 GLN B O 1
ATOM 2537 N N . GLY B 1 134 ? 6.551 15.266 -6.473 1 97.25 134 GLY B N 1
ATOM 2538 C CA . GLY B 1 134 ? 7.262 14.07 -6.895 1 97.25 134 GLY B CA 1
ATOM 2539 C C . GLY B 1 134 ? 7.438 13.055 -5.781 1 97.25 134 GLY B C 1
ATOM 2540 O O . GLY B 1 134 ? 8.484 12.406 -5.688 1 97.25 134 GLY B O 1
ATOM 2541 N N . ILE B 1 135 ? 6.477 12.945 -4.938 1 98.56 135 ILE B N 1
ATOM 2542 C CA . ILE B 1 135 ? 6.48 11.977 -3.848 1 98.56 135 ILE B CA 1
ATOM 2543 C C . ILE B 1 135 ? 5.293 11.031 -3.992 1 98.56 135 ILE B C 1
ATOM 2545 O O . ILE B 1 135 ? 4.141 11.469 -3.982 1 98.56 135 ILE B O 1
ATOM 2549 N N . ALA B 1 136 ? 5.547 9.75 -4.141 1 97.94 136 ALA B N 1
ATOM 2550 C CA . ALA B 1 136 ? 4.523 8.711 -4.242 1 97.94 136 ALA B CA 1
ATOM 2551 C C . ALA B 1 136 ? 4.129 8.188 -2.863 1 97.94 136 ALA B C 1
ATOM 2553 O O . ALA B 1 136 ? 4.781 8.508 -1.865 1 97.94 136 ALA B O 1
ATOM 2554 N N . PHE B 1 137 ? 3.055 7.465 -2.869 1 98.31 137 PHE B N 1
ATOM 2555 C CA . PHE B 1 137 ? 2.633 6.879 -1.603 1 98.31 137 PHE B CA 1
ATOM 2556 C C . PHE B 1 137 ? 1.945 5.539 -1.829 1 98.31 137 PHE B C 1
ATOM 2558 O O . PHE B 1 137 ? 1.404 5.285 -2.908 1 98.31 137 PHE B O 1
ATOM 2565 N N . THR B 1 138 ? 2.055 4.688 -0.85 1 97.38 138 THR B N 1
ATOM 2566 C CA . THR B 1 138 ? 1.35 3.414 -0.73 1 97.38 138 THR B CA 1
ATOM 2567 C C . THR B 1 138 ? 0.429 3.418 0.486 1 97.38 138 THR B C 1
ATOM 2569 O O . THR B 1 138 ? 0.897 3.453 1.626 1 97.38 138 THR B O 1
ATOM 2572 N N . PRO B 1 139 ? -0.889 3.334 0.223 1 97.75 139 PRO B N 1
ATOM 2573 C CA . PRO B 1 139 ? -1.827 3.422 1.344 1 97.75 139 PRO B CA 1
ATOM 2574 C C . PRO B 1 139 ? -1.962 2.105 2.105 1 97.75 139 PRO B C 1
ATOM 2576 O O . PRO B 1 139 ? -2 1.035 1.493 1 97.75 139 PRO B O 1
ATOM 2579 N N . VAL B 1 140 ? -1.921 2.191 3.385 1 96.75 140 VAL B N 1
ATOM 2580 C CA . VAL B 1 140 ? -2.277 1.119 4.309 1 96.75 140 VAL B CA 1
ATOM 2581 C C . VAL B 1 140 ? -3.268 1.639 5.348 1 96.75 140 VAL B C 1
ATOM 2583 O O . VAL B 1 140 ? -2.986 2.613 6.051 1 96.75 140 VAL B O 1
ATOM 2586 N N . SER B 1 141 ? -4.438 0.97 5.438 1 95.94 141 SER B N 1
ATOM 2587 C CA . SER B 1 141 ? -5.484 1.561 6.266 1 95.94 141 SER B CA 1
ATOM 2588 C C . SER B 1 141 ? -5.805 0.677 7.465 1 95.94 141 SER B C 1
ATOM 2590 O O . SER B 1 141 ? -5.637 -0.543 7.406 1 95.94 141 SER B O 1
ATOM 2592 N N . VAL B 1 142 ? -6.188 1.347 8.516 1 94.62 142 VAL B N 1
ATOM 2593 C CA . VAL B 1 142 ? -6.785 0.681 9.672 1 94.62 142 VAL B CA 1
ATOM 2594 C C . VAL B 1 142 ? -8.297 0.606 9.492 1 94.62 142 VAL B C 1
ATOM 2596 O O . VAL B 1 142 ? -8.945 1.615 9.203 1 94.62 142 VAL B O 1
ATOM 2599 N N . PRO B 1 143 ? -8.812 -0.639 9.664 1 91.62 143 PRO B N 1
ATOM 2600 C CA . PRO B 1 143 ? -10.273 -0.7 9.609 1 91.62 143 PRO B CA 1
ATOM 2601 C C . PRO B 1 143 ? -10.938 0.094 10.727 1 91.62 143 PRO B C 1
ATOM 2603 O O . PRO B 1 143 ? -10.438 0.116 11.859 1 91.62 143 PRO B O 1
ATOM 2606 N N . SER B 1 144 ? -11.93 0.773 10.32 1 88.69 144 SER B N 1
ATOM 2607 C CA . SER B 1 144 ? -12.672 1.592 11.273 1 88.69 144 SER B CA 1
ATOM 2608 C C . SER B 1 144 ? -14.172 1.438 11.078 1 88.69 144 SER B C 1
ATOM 2610 O O . SER B 1 144 ? -14.625 0.963 10.031 1 88.69 144 SER B O 1
ATOM 2612 N N . ARG B 1 145 ? -14.93 1.701 12.078 1 82.19 145 ARG B N 1
ATOM 2613 C CA . ARG B 1 145 ? -16.391 1.589 12.031 1 82.19 145 ARG B CA 1
ATOM 2614 C C . ARG B 1 145 ? -17.016 2.891 11.555 1 82.19 145 ARG B C 1
ATOM 2616 O O . ARG B 1 145 ? -18.25 2.979 11.422 1 82.19 145 ARG B O 1
ATOM 2623 N N . SER B 1 146 ? -16.188 3.779 11.188 1 82 146 SER B N 1
ATOM 2624 C CA . SER B 1 146 ? -16.703 5.086 10.805 1 82 146 SER B CA 1
ATOM 2625 C C . SER B 1 146 ? -17.203 5.078 9.359 1 82 146 SER B C 1
ATOM 2627 O O . SER B 1 146 ? -16.719 4.297 8.539 1 82 146 SER B O 1
ATOM 2629 N N . SER B 1 147 ? -18.156 5.891 9.133 1 82.5 147 SER B N 1
ATOM 2630 C CA . SER B 1 147 ? -18.719 6.004 7.793 1 82.5 147 SER B CA 1
ATOM 2631 C C . SER B 1 147 ? -17.797 6.785 6.863 1 82.5 147 SER B C 1
ATOM 2633 O O . SER B 1 147 ? -17.031 7.629 7.316 1 82.5 147 SER B O 1
ATOM 2635 N N . PRO B 1 148 ? -17.969 6.492 5.59 1 83 148 PRO B N 1
ATOM 2636 C CA . PRO B 1 148 ? -17.188 7.262 4.617 1 83 148 PRO B CA 1
ATOM 2637 C C . PRO B 1 148 ? -17.453 8.758 4.703 1 83 148 PRO B C 1
ATOM 2639 O O . PRO B 1 148 ? -18.547 9.18 5.125 1 83 148 PRO B O 1
ATOM 2642 N N . GLU B 1 149 ? -16.531 9.5 4.348 1 89.62 149 GLU B N 1
ATOM 2643 C CA . GLU B 1 149 ? -16.609 10.961 4.41 1 89.62 149 GLU B CA 1
ATOM 2644 C C . GLU B 1 149 ? -17.312 11.531 3.182 1 89.62 149 GLU B C 1
ATOM 2646 O O . GLU B 1 149 ? -17.344 10.891 2.129 1 89.62 149 GLU B O 1
ATOM 2651 N N . SER B 1 150 ? -17.828 12.734 3.395 1 88.06 150 SER B N 1
ATOM 2652 C CA . SER B 1 150 ? -18.547 13.406 2.314 1 88.06 150 SER B CA 1
ATOM 2653 C C . SER B 1 150 ? -17.609 13.75 1.162 1 88.06 150 SER B C 1
ATOM 2655 O O . SER B 1 150 ? -16.469 14.172 1.385 1 88.06 150 SER B O 1
ATOM 2657 N N . GLN B 1 151 ? -18.188 13.586 0.019 1 87.56 151 GLN B N 1
ATOM 2658 C CA . GLN B 1 151 ? -17.438 13.938 -1.18 1 87.56 151 GLN B CA 1
ATOM 2659 C C . GLN B 1 151 ? -17.156 15.438 -1.236 1 87.56 151 GLN B C 1
ATOM 2661 O O . GLN B 1 151 ? -16.141 15.867 -1.801 1 87.56 151 GLN B O 1
ATOM 2666 N N . LEU B 1 152 ? -18.016 16.156 -0.646 1 89.31 152 LEU B N 1
ATOM 2667 C CA . LEU B 1 152 ? -17.844 17.594 -0.631 1 89.31 152 LEU B CA 1
ATOM 2668 C C . LEU B 1 152 ? -16.609 17.984 0.176 1 89.31 152 LEU B C 1
ATOM 2670 O O . LEU B 1 152 ? -15.883 18.922 -0.191 1 89.31 152 LEU B O 1
ATOM 2674 N N . HIS B 1 153 ? -16.375 17.328 1.226 1 90.88 153 HIS B N 1
ATOM 2675 C CA . HIS B 1 153 ? -15.188 17.562 2.033 1 90.88 153 HIS B CA 1
ATOM 2676 C C . HIS B 1 153 ? -13.922 17.219 1.266 1 90.88 153 HIS B C 1
ATOM 2678 O O . HIS B 1 153 ? -12.93 17.953 1.32 1 90.88 153 HIS B O 1
ATOM 2684 N N . ILE B 1 154 ? -14.047 16.188 0.569 1 92.94 154 ILE B N 1
ATOM 2685 C CA . ILE B 1 154 ? -12.906 15.75 -0.227 1 92.94 154 ILE B CA 1
ATOM 2686 C C . ILE B 1 154 ? -12.617 16.766 -1.322 1 92.94 154 ILE B C 1
ATOM 2688 O O . ILE B 1 154 ? -11.469 17.156 -1.535 1 92.94 154 ILE B O 1
ATOM 2692 N N . LEU B 1 155 ? -13.695 17.219 -1.926 1 93.06 155 LEU B N 1
ATOM 2693 C CA . LEU B 1 155 ? -13.547 18.188 -3.002 1 93.06 155 LEU B CA 1
ATOM 2694 C C . LEU B 1 155 ? -12.953 19.5 -2.477 1 93.06 155 LEU B C 1
ATOM 2696 O O . LEU B 1 155 ? -12.039 20.062 -3.084 1 93.06 155 LEU B O 1
ATOM 2700 N N . ARG B 1 156 ? -13.508 19.953 -1.415 1 92.88 156 ARG B N 1
ATOM 2701 C CA . ARG B 1 156 ? -12.992 21.172 -0.796 1 92.88 156 ARG B CA 1
ATOM 2702 C C . ARG B 1 156 ? -11.5 21.062 -0.506 1 92.88 156 ARG B C 1
ATOM 2704 O O . ARG B 1 156 ? -10.734 21.969 -0.809 1 92.88 156 ARG B O 1
ATOM 2711 N N . ASP B 1 157 ? -11.117 20.016 0.06 1 94.62 157 ASP B N 1
ATOM 2712 C CA . ASP B 1 157 ? -9.719 19.828 0.441 1 94.62 157 ASP B CA 1
ATOM 2713 C C . ASP B 1 157 ? -8.836 19.656 -0.79 1 94.62 157 ASP B C 1
ATOM 2715 O O . ASP B 1 157 ? -7.668 20.047 -0.783 1 94.62 157 ASP B O 1
ATOM 2719 N N . CYS B 1 158 ? -9.406 19.062 -1.85 1 94.31 158 CYS B N 1
ATOM 2720 C CA . CYS B 1 158 ? -8.68 19 -3.115 1 94.31 158 CYS B CA 1
ATOM 2721 C C . CYS B 1 158 ? -8.438 20.391 -3.68 1 94.31 158 CYS B C 1
ATOM 2723 O O . CYS B 1 158 ? -7.34 20.688 -4.148 1 94.31 158 CYS B O 1
ATOM 2725 N N . VAL B 1 159 ? -9.438 21.219 -3.609 1 93.88 159 VAL B N 1
ATOM 2726 C CA . VAL B 1 159 ? -9.32 22.594 -4.082 1 93.88 159 VAL B CA 1
ATOM 2727 C C . VAL B 1 159 ? -8.234 23.328 -3.289 1 93.88 159 VAL B C 1
ATOM 2729 O O . VAL B 1 159 ? -7.375 24 -3.869 1 93.88 159 VAL B O 1
ATOM 2732 N N . ARG B 1 160 ? -8.266 23.094 -2.039 1 94.75 160 ARG B N 1
ATOM 2733 C CA . ARG B 1 160 ? -7.254 23.703 -1.188 1 94.75 160 ARG B CA 1
ATOM 2734 C C . ARG B 1 160 ? -5.859 23.188 -1.534 1 94.75 160 ARG B C 1
ATOM 2736 O O . ARG B 1 160 ? -4.891 23.953 -1.531 1 94.75 160 ARG B O 1
ATOM 2743 N N . GLY B 1 161 ? -5.75 21.891 -1.801 1 94.38 161 GLY B N 1
ATOM 2744 C CA . GLY B 1 161 ? -4.488 21.328 -2.252 1 94.38 161 GLY B CA 1
ATOM 2745 C C . GLY B 1 161 ? -3.979 21.953 -3.535 1 94.38 161 GLY B C 1
ATOM 2746 O O . GLY B 1 161 ? -2.795 22.281 -3.646 1 94.38 161 GLY B O 1
ATOM 2747 N N . VAL B 1 162 ? -4.875 22.172 -4.434 1 93.06 162 VAL B N 1
ATOM 2748 C CA . VAL B 1 162 ? -4.523 22.781 -5.715 1 93.06 162 VAL B CA 1
ATOM 2749 C C . VAL B 1 162 ? -4.051 24.219 -5.488 1 93.06 162 VAL B C 1
ATOM 2751 O O . VAL B 1 162 ? -3.041 24.641 -6.059 1 93.06 162 VAL B O 1
ATOM 2754 N N . ILE B 1 163 ? -4.766 25.016 -4.695 1 92 163 ILE B N 1
ATOM 2755 C CA . ILE B 1 163 ? -4.379 26.391 -4.371 1 92 163 ILE B CA 1
ATOM 2756 C C . ILE B 1 163 ? -2.975 26.391 -3.768 1 92 163 ILE B C 1
ATOM 2758 O O . ILE B 1 163 ? -2.141 27.219 -4.129 1 92 163 ILE B O 1
ATOM 2762 N N . TRP B 1 164 ? -2.691 25.406 -2.889 1 93.44 164 TRP B N 1
ATOM 2763 C CA . TRP B 1 164 ? -1.376 25.328 -2.26 1 93.44 164 TRP B CA 1
ATOM 2764 C C . TRP B 1 164 ? -0.29 25.078 -3.301 1 93.44 164 TRP B C 1
ATOM 2766 O O . TRP B 1 164 ? 0.806 25.641 -3.211 1 93.44 164 TRP B O 1
ATOM 2776 N N . VAL B 1 165 ? -0.561 24.25 -4.254 1 92.25 165 VAL B N 1
ATOM 2777 C CA . VAL B 1 165 ? 0.418 23.906 -5.277 1 92.25 165 VAL B CA 1
ATOM 2778 C C . VAL B 1 165 ? 0.825 25.156 -6.047 1 92.25 165 VAL B C 1
ATOM 2780 O O . VAL B 1 165 ? 1.989 25.312 -6.422 1 92.25 165 VAL B O 1
ATOM 2783 N N . PHE B 1 166 ? -0.078 26.109 -6.172 1 89.81 166 PHE B N 1
ATOM 2784 C CA . PHE B 1 166 ? 0.192 27.266 -7.012 1 89.81 166 PHE B CA 1
ATOM 2785 C C . PHE B 1 166 ? 0.63 28.469 -6.164 1 89.81 166 PHE B C 1
ATOM 2787 O O . PHE B 1 166 ? 1.379 29.328 -6.633 1 89.81 166 PHE B O 1
ATOM 2794 N N . THR B 1 167 ? 0.172 28.422 -4.922 1 89.62 167 THR B N 1
ATOM 2795 C CA . THR B 1 167 ? 0.399 29.641 -4.156 1 89.62 167 THR B CA 1
ATOM 2796 C C . THR B 1 167 ? 1.287 29.375 -2.947 1 89.62 167 THR B C 1
ATOM 2798 O O . THR B 1 167 ? 1.857 30.297 -2.365 1 89.62 167 THR B O 1
ATOM 2801 N N . GLY B 1 168 ? 1.323 28.125 -2.498 1 89.56 168 GLY B N 1
ATOM 2802 C CA . GLY B 1 168 ? 2.014 27.781 -1.264 1 89.56 168 GLY B CA 1
ATOM 2803 C C . GLY B 1 168 ? 1.182 28.047 -0.023 1 89.56 168 GLY B C 1
ATOM 2804 O O . GLY B 1 168 ? 1.588 27.703 1.088 1 89.56 168 GLY B O 1
ATOM 2805 N N . TYR B 1 169 ? -0.011 28.594 -0.306 1 86.69 169 TYR B N 1
ATOM 2806 C CA . TYR B 1 169 ? -0.877 28.922 0.822 1 86.69 169 TYR B CA 1
ATOM 2807 C C . TYR B 1 169 ? -1.908 27.828 1.051 1 86.69 169 TYR B C 1
ATOM 2809 O O . TYR B 1 169 ? -2.475 27.281 0.096 1 86.69 169 TYR B O 1
ATOM 2817 N N . THR B 1 170 ? -2.135 27.469 2.252 1 84.5 170 THR B N 1
ATOM 2818 C CA . THR B 1 170 ? -3.074 26.406 2.582 1 84.5 170 THR B CA 1
ATOM 2819 C C . THR B 1 170 ? -4.434 26.984 2.961 1 84.5 170 THR B C 1
ATOM 2821 O O . THR B 1 170 ? -5.441 26.266 2.943 1 84.5 170 THR B O 1
ATOM 2824 N N . GLY B 1 171 ? -4.484 28.234 3.363 1 78.69 171 GLY B N 1
ATOM 2825 C CA . GLY B 1 171 ? -5.695 28.844 3.875 1 78.69 171 GLY B CA 1
ATOM 2826 C C . GLY B 1 171 ? -5.91 28.609 5.355 1 78.69 171 GLY B C 1
ATOM 2827 O O . GLY B 1 171 ? -6.812 29.188 5.961 1 78.69 171 GLY B O 1
ATOM 2828 N N . ALA B 1 172 ? -5.113 27.766 5.973 1 75.38 172 ALA B N 1
ATOM 2829 C CA . ALA B 1 172 ? -5.262 27.453 7.391 1 75.38 172 ALA B CA 1
ATOM 2830 C C . ALA B 1 172 ? -4.922 28.656 8.258 1 75.38 172 ALA B C 1
ATOM 2832 O O . ALA B 1 172 ? -5.391 28.766 9.391 1 75.38 172 ALA B O 1
ATOM 2833 N N . GLU B 1 173 ? -4.059 29.453 7.766 1 69.56 173 GLU B N 1
ATOM 2834 C CA . GLU B 1 173 ? -3.689 30.688 8.461 1 69.56 173 GLU B CA 1
ATOM 2835 C C . GLU B 1 173 ? -4.918 31.547 8.742 1 69.56 173 GLU B C 1
ATOM 2837 O O . GLU B 1 173 ? -4.949 32.281 9.727 1 69.56 173 GLU B O 1
ATOM 2842 N N . LEU B 1 174 ? -5.855 31.312 7.867 1 59.03 174 LEU B N 1
ATOM 2843 C CA . LEU B 1 174 ? -7.082 32.094 8.039 1 59.03 174 LEU B CA 1
ATOM 2844 C C . LEU B 1 174 ? -7.918 31.531 9.188 1 59.03 174 LEU B C 1
ATOM 2846 O O . LEU B 1 174 ? -8.688 32.25 9.812 1 59.03 174 LEU B O 1
ATOM 2850 N N . LYS B 1 175 ? -7.867 30.297 9.375 1 59 175 LYS B N 1
ATOM 2851 C CA . LYS B 1 175 ? -8.602 29.672 10.461 1 59 175 LYS B CA 1
ATOM 2852 C C . LYS B 1 175 ? -8.094 30.141 11.82 1 59 175 LYS B C 1
ATOM 2854 O O . LYS B 1 175 ? -8.883 30.375 12.734 1 59 175 LYS B O 1
ATOM 2859 N N . ASN B 1 176 ? -6.852 30.234 12.008 1 52.38 176 ASN B N 1
ATOM 2860 C CA . ASN B 1 176 ? -6.285 30.719 13.258 1 52.38 176 ASN B CA 1
ATOM 2861 C C . ASN B 1 176 ? -6.59 32.188 13.469 1 52.38 176 ASN B C 1
ATOM 2863 O O . ASN B 1 176 ? -6.746 32.656 14.609 1 52.38 176 ASN B O 1
ATOM 2867 N N . THR B 1 177 ? -6.621 32.906 12.375 1 49.69 177 THR B N 1
ATOM 2868 C CA . THR B 1 177 ? -6.883 34.344 12.523 1 49.69 177 THR B CA 1
ATOM 2869 C C . THR B 1 177 ? -8.336 34.594 12.914 1 49.69 177 THR B C 1
ATOM 2871 O O . THR B 1 177 ? -8.641 35.531 13.633 1 49.69 177 THR B O 1
ATOM 2874 N N . ARG B 1 178 ? -9.25 33.75 12.453 1 46.88 178 ARG B N 1
ATOM 2875 C CA . ARG B 1 178 ? -10.648 34.031 12.789 1 46.88 178 ARG B CA 1
ATOM 2876 C C . ARG B 1 178 ? -10.891 33.875 14.289 1 46.88 178 ARG B C 1
ATOM 2878 O O . ARG B 1 178 ? -11.805 34.5 14.836 1 46.88 178 ARG B O 1
ATOM 2885 N N . ILE B 1 179 ? -10.172 32.969 14.875 1 44.44 179 ILE B N 1
ATOM 2886 C CA . ILE B 1 179 ? -10.414 32.844 16.312 1 44.44 179 ILE B CA 1
ATOM 2887 C C . ILE B 1 179 ? -9.992 34.125 17.031 1 44.44 179 ILE B C 1
ATOM 2889 O O . ILE B 1 179 ? -10.688 34.594 17.938 1 44.44 179 ILE B O 1
ATOM 2893 N N . ASP B 1 180 ? -8.953 34.688 16.516 1 41.94 180 ASP B N 1
ATOM 2894 C CA . ASP B 1 180 ? -8.531 35.875 17.25 1 41.94 180 ASP B CA 1
ATOM 2895 C C . ASP B 1 180 ? -9.508 37.031 17.031 1 41.94 180 ASP B C 1
ATOM 2897 O O . ASP B 1 180 ? -9.555 37.969 17.828 1 41.94 180 ASP B O 1
ATOM 2901 N N . THR B 1 181 ? -10.258 36.938 15.922 1 42.38 181 THR B N 1
ATOM 2902 C CA . THR B 1 181 ? -11.141 38.062 15.688 1 42.38 181 THR B CA 1
ATOM 2903 C C . THR B 1 181 ? -12.336 38.031 16.641 1 42.38 181 THR B C 1
ATOM 2905 O O . THR B 1 181 ? -13.039 39.031 16.797 1 42.38 181 THR B O 1
ATOM 2908 N N . GLN B 1 182 ? -12.703 36.844 17.141 1 42.34 182 GLN B N 1
ATOM 2909 C CA . GLN B 1 182 ? -13.836 36.844 18.062 1 42.34 182 GLN B CA 1
ATOM 2910 C C . GLN B 1 182 ? -13.477 37.531 19.375 1 42.34 182 GLN B C 1
ATOM 2912 O O . GLN B 1 182 ? -14.359 37.812 20.188 1 42.34 182 GLN B O 1
ATOM 2917 N N . ILE B 1 183 ? -12.195 37.594 19.734 1 40.28 183 ILE B N 1
ATOM 2918 C CA . ILE B 1 183 ? -11.844 38.219 21 1 40.28 183 ILE B CA 1
ATOM 2919 C C . ILE B 1 183 ? -12 39.719 20.891 1 40.28 183 ILE B C 1
ATOM 2921 O O . ILE B 1 183 ? -11.898 40.438 21.891 1 40.28 183 ILE B O 1
ATOM 2925 N N . MET B 1 184 ? -12.047 40.219 19.641 1 37.16 184 MET B N 1
ATOM 2926 C CA . MET B 1 184 ? -12.125 41.688 19.609 1 37.16 184 MET B CA 1
ATOM 2927 C C . MET B 1 184 ? -13.531 42.156 19.938 1 37.16 184 MET B C 1
ATOM 2929 O O . MET B 1 184 ? -13.938 43.25 19.531 1 37.16 184 MET B O 1
ATOM 2933 N N . LYS B 1 185 ? -14.438 41.281 20.438 1 42 185 LYS B N 1
ATOM 2934 C CA . LYS B 1 185 ? -15.719 41.844 20.844 1 42 185 LYS B CA 1
ATOM 2935 C C . LYS B 1 185 ? -15.531 42.875 21.969 1 42 185 LYS B C 1
ATOM 2937 O O . LYS B 1 185 ? -14.773 42.625 22.906 1 42 185 LYS B O 1
ATOM 2942 N N . PHE B 1 186 ? -15.867 44.125 21.766 1 40 186 PHE B N 1
ATOM 2943 C CA . PHE B 1 186 ? -15.898 45.375 22.5 1 40 186 PHE B CA 1
ATOM 2944 C C . PHE B 1 186 ? -16.516 45.219 23.875 1 40 186 PHE B C 1
ATOM 2946 O O . PHE B 1 186 ? -17.516 44.5 24.031 1 40 186 PHE B O 1
ATOM 2953 N N . PRO B 1 187 ? -15.727 45.312 24.906 1 40.03 187 PRO B N 1
ATOM 2954 C CA . PRO B 1 187 ? -16.25 45.406 26.281 1 40.03 187 PRO B CA 1
ATOM 2955 C C . PRO B 1 187 ? -17.438 46.344 26.406 1 40.03 187 PRO B C 1
ATOM 2957 O O . PRO B 1 187 ? -17.312 47.531 26.062 1 40.03 187 PRO B O 1
ATOM 2960 N N . VAL B 1 188 ? -18.641 46.031 26.031 1 32.84 188 VAL B N 1
ATOM 2961 C CA . VAL B 1 188 ? -19.766 46.906 26.312 1 32.84 188 VAL B CA 1
ATOM 2962 C C . VAL B 1 188 ? -19.891 47.125 27.812 1 32.84 188 VAL B C 1
ATOM 2964 O O . VAL B 1 188 ? -19.938 46.188 28.594 1 32.84 188 VAL B O 1
ATOM 2967 N N . ASN B 1 189 ? -19.312 48.156 28.328 1 35.28 189 ASN B N 1
ATOM 2968 C CA . ASN B 1 189 ? -19.484 48.781 29.641 1 35.28 189 ASN B CA 1
ATOM 2969 C C . ASN B 1 189 ? -20.953 48.906 30 1 35.28 189 ASN B C 1
ATOM 2971 O O . ASN B 1 189 ? -21.719 49.562 29.281 1 35.28 189 ASN B O 1
ATOM 2975 N N . TYR B 1 190 ? -21.547 47.812 30.5 1 26.8 190 TYR B N 1
ATOM 2976 C CA . TYR B 1 190 ? -22.734 48.094 31.297 1 26.8 190 TYR B CA 1
ATOM 2977 C C . TYR B 1 190 ? -22.359 48.781 32.594 1 26.8 190 TYR B C 1
ATOM 2979 O O . TYR B 1 190 ? -21.266 48.562 33.125 1 26.8 190 TYR B O 1
#

Radius of gyration: 24.08 Å; Cα contacts (8 Å, |Δi|>4): 596; chains: 2; bounding box: 47×102×71 Å